Protein AF-A0A934RVT9-F1 (afdb_monomer_lite)

Sequence (256 aa):
MKLKSKLTIFLVAAAGIAPLADAAMLPSSGNVKFYDTPNNNQSNGGGEFRADILEFGTSADQYTFCLEVSESIKLDRKYRYTIDTAATSGGKNLDTGTPGRDTISKGTAFLFELFAKGALLGDWSGFSGFGINYTANRVGNSALMQKAIWALEDEKSFISNPTSTSHYSANGNIFLDLAIAQNGSSFTNARMDFDPNTTGVRVMNIEKWSRRKQKWVEGQSQLVWDPSPVSDSGTTATLMLAGLIGLAAIRRKTRQ

Organism: NCBI:txid415221

pLDDT: mean 78.04, std 17.36, range [35.94, 96.38]

Radius of gyration: 24.26 Å; chains: 1; bounding box: 88×36×70 Å

Secondary structure (DSSP, 8-state):
-PPPP-------------------PPPSEEEEEEE--TTEEGGGTEE-EEEEETTS-GGG-EEE-BS-SS----TT-EEEEEEESEEES-S--SS---TTEEEPBHHHHHHHHHHHTTTTSS--GGGTTT---TGGGHHHHHHHHHHHHHHHTTSS-----TT---TTSGGG-HHHHHHHHHTTS-HHHHTSBP-TTSSSEEEEEEEEEETTTTEEEEEEEEEEE----S---SHHHHHHHHHHHHHHHHHHHTT-

Structure (mmCIF, N/CA/C/O backbone):
data_AF-A0A934RVT9-F1
#
_entry.id   AF-A0A934RVT9-F1
#
loop_
_atom_site.group_PDB
_atom_site.id
_atom_site.type_symbol
_atom_site.label_atom_id
_atom_site.label_alt_id
_atom_site.label_comp_id
_atom_site.label_asym_id
_atom_site.label_entity_id
_atom_site.label_seq_id
_atom_site.pdbx_PDB_ins_code
_atom_site.Cartn_x
_atom_site.Cartn_y
_atom_site.Cartn_z
_atom_site.occupancy
_atom_site.B_iso_or_equiv
_atom_site.auth_seq_id
_atom_site.auth_comp_id
_atom_site.auth_asym_id
_atom_site.auth_atom_id
_atom_site.pdbx_PDB_model_num
ATOM 1 N N . MET A 1 1 ? -68.741 -15.219 -42.062 1.00 42.72 1 MET A N 1
ATOM 2 C CA . MET A 1 1 ? -67.298 -15.371 -42.356 1.00 42.72 1 MET A CA 1
ATOM 3 C C . MET A 1 1 ? -66.524 -14.947 -41.107 1.00 42.72 1 MET A C 1
ATOM 5 O O . MET A 1 1 ? -66.622 -13.794 -40.720 1.00 42.72 1 MET A O 1
ATOM 9 N N . LYS A 1 2 ? -65.912 -15.894 -40.379 1.00 38.12 2 LYS A N 1
ATOM 10 C CA . LYS A 1 2 ? -65.286 -15.673 -39.057 1.00 38.12 2 LYS A CA 1
ATOM 11 C C . LYS A 1 2 ? -63.840 -15.176 -39.230 1.00 38.12 2 LYS A C 1
ATOM 13 O O . LYS A 1 2 ? -63.027 -15.928 -39.761 1.00 38.12 2 LYS A O 1
ATOM 18 N N . LEU A 1 3 ? -63.506 -13.965 -38.769 1.00 39.56 3 LEU A N 1
ATOM 19 C CA . LEU A 1 3 ? -62.108 -13.527 -38.637 1.00 39.56 3 LEU A CA 1
ATOM 20 C C . LEU A 1 3 ? -61.534 -14.040 -37.309 1.00 39.56 3 LEU A C 1
ATOM 22 O O . LEU A 1 3 ? -62.067 -13.767 -36.236 1.00 39.56 3 LEU A O 1
ATOM 26 N N . LYS A 1 4 ? -60.460 -14.826 -37.404 1.00 43.19 4 LYS A N 1
ATOM 27 C CA . LYS A 1 4 ? -59.738 -15.420 -36.277 1.00 43.19 4 LYS A CA 1
ATOM 28 C C . LYS A 1 4 ? -58.920 -14.348 -35.544 1.00 43.19 4 LYS A C 1
ATOM 30 O O . LYS A 1 4 ? -58.083 -13.686 -36.152 1.00 43.19 4 LYS A O 1
ATOM 35 N N . SER A 1 5 ? -59.155 -14.235 -34.238 1.00 45.50 5 SER A N 1
ATOM 36 C CA . SER A 1 5 ? -58.320 -13.520 -33.267 1.00 45.50 5 SER A CA 1
ATOM 37 C C . SER A 1 5 ? -56.895 -14.096 -33.272 1.00 45.50 5 SER A C 1
ATOM 39 O O . SER A 1 5 ? -56.716 -15.304 -33.110 1.00 45.50 5 SER A O 1
ATOM 41 N N . LYS A 1 6 ? -55.886 -13.245 -33.497 1.00 46.09 6 LYS A N 1
ATOM 42 C CA . LYS A 1 6 ? -54.472 -13.585 -33.298 1.00 46.09 6 LYS A CA 1
ATOM 43 C C . LYS A 1 6 ? -54.080 -13.173 -31.881 1.00 46.09 6 LYS A C 1
ATOM 45 O O . LYS A 1 6 ? -53.980 -11.989 -31.578 1.00 46.09 6 LYS A O 1
ATOM 50 N N . LEU A 1 7 ? -53.883 -14.173 -31.029 1.00 41.22 7 LEU A N 1
ATOM 51 C CA . LEU A 1 7 ? -53.339 -14.044 -29.685 1.00 41.22 7 LEU A CA 1
ATOM 52 C C . LEU A 1 7 ? -51.818 -13.843 -29.795 1.00 41.22 7 LEU A C 1
ATOM 54 O O . LEU A 1 7 ? -51.088 -14.780 -30.110 1.00 41.22 7 LEU A O 1
ATOM 58 N N . THR A 1 8 ? -51.343 -12.617 -29.585 1.00 47.78 8 THR A N 1
ATOM 59 C CA . THR A 1 8 ? -49.909 -12.306 -29.513 1.00 47.78 8 THR A CA 1
ATOM 60 C C . THR A 1 8 ? -49.400 -12.656 -28.116 1.00 47.78 8 THR A C 1
ATOM 62 O O . THR A 1 8 ? -49.745 -11.993 -27.139 1.00 47.78 8 THR A O 1
ATOM 65 N N . ILE A 1 9 ? -48.601 -13.718 -28.016 1.00 45.16 9 ILE A N 1
ATOM 66 C CA . ILE A 1 9 ? -47.886 -14.107 -26.796 1.00 45.16 9 ILE A CA 1
ATOM 67 C C . ILE A 1 9 ? -46.738 -13.108 -26.585 1.00 45.16 9 ILE A C 1
ATOM 69 O O . ILE A 1 9 ? -45.832 -13.022 -27.411 1.00 45.16 9 ILE A O 1
ATOM 73 N N . PHE A 1 10 ? -46.784 -12.340 -25.494 1.00 43.09 10 PHE A N 1
ATOM 74 C CA . PHE A 1 10 ? -45.651 -11.527 -25.049 1.00 43.09 10 PHE A CA 1
ATOM 75 C C . PHE A 1 10 ? -44.593 -12.440 -24.418 1.00 43.09 10 PHE A C 1
ATOM 77 O O . PHE A 1 10 ? -44.873 -13.143 -23.447 1.00 43.09 10 PHE A O 1
ATOM 84 N N . LEU A 1 11 ? -43.379 -12.413 -24.974 1.00 36.72 11 LEU A N 1
ATOM 85 C CA . LEU A 1 11 ? -42.180 -12.984 -24.366 1.00 36.72 11 LEU A CA 1
ATOM 86 C C . LEU A 1 11 ? -41.953 -12.318 -22.999 1.00 36.72 11 LEU A C 1
ATOM 88 O O . LEU A 1 11 ? -41.728 -11.110 -22.924 1.00 36.72 11 LEU A O 1
ATOM 92 N N . VAL A 1 12 ? -41.990 -13.099 -21.921 1.00 41.31 12 VAL A N 1
ATOM 93 C CA . VAL A 1 12 ? -41.463 -12.673 -20.622 1.00 41.31 12 VAL A CA 1
ATOM 94 C C . VAL A 1 12 ? -39.949 -12.838 -20.695 1.00 41.31 12 VAL A C 1
ATOM 96 O O . VAL A 1 12 ? -39.444 -13.958 -20.706 1.00 41.31 12 VAL A O 1
ATOM 99 N N . ALA A 1 13 ? -39.224 -11.725 -20.796 1.00 45.81 13 ALA A N 1
ATOM 100 C CA . ALA A 1 13 ? -37.782 -11.718 -20.613 1.00 45.81 13 ALA A CA 1
ATOM 101 C C . ALA A 1 13 ? -37.488 -12.123 -19.162 1.00 45.81 13 ALA A C 1
ATOM 103 O O . ALA A 1 13 ? -37.756 -11.365 -18.229 1.00 45.81 13 ALA A O 1
ATOM 104 N N . ALA A 1 14 ? -36.981 -13.340 -18.968 1.00 40.72 14 ALA A N 1
ATOM 105 C CA . ALA A 1 14 ? -36.410 -13.759 -17.701 1.00 40.72 14 ALA A CA 1
ATOM 106 C C . ALA A 1 14 ? -35.130 -12.942 -17.477 1.00 40.72 14 ALA A C 1
ATOM 108 O O . ALA A 1 14 ? -34.067 -13.274 -17.998 1.00 40.72 14 ALA A O 1
ATOM 109 N N . ALA A 1 15 ? -35.248 -11.833 -16.747 1.00 44.78 15 ALA A N 1
ATOM 110 C CA . ALA A 1 15 ? -34.098 -11.150 -16.182 1.00 44.78 15 ALA A CA 1
ATOM 111 C C . ALA A 1 15 ? -33.457 -12.117 -15.181 1.00 44.78 15 ALA A C 1
ATOM 113 O O . ALA A 1 15 ? -33.992 -12.348 -14.097 1.00 44.78 15 ALA A O 1
ATOM 114 N N . GLY A 1 16 ? -32.355 -12.747 -15.589 1.00 35.94 16 GLY A N 1
ATOM 115 C CA . GLY A 1 16 ? -31.521 -13.531 -14.693 1.00 35.94 16 GLY A CA 1
ATOM 116 C C . GLY A 1 16 ? -31.052 -12.625 -13.563 1.00 35.94 16 GLY A C 1
ATOM 117 O O . GLY A 1 16 ? -30.271 -11.704 -13.788 1.00 35.94 16 GLY A O 1
ATOM 118 N N . ILE A 1 17 ? -31.563 -12.864 -12.359 1.00 42.44 17 ILE A N 1
ATOM 119 C CA . ILE A 1 17 ? -31.057 -12.240 -11.143 1.00 42.44 17 ILE A CA 1
ATOM 120 C C . ILE A 1 17 ? -29.726 -12.939 -10.870 1.00 42.44 17 ILE A C 1
ATOM 122 O O . ILE A 1 17 ? -29.684 -13.979 -10.216 1.00 42.44 17 ILE A O 1
ATOM 126 N N . ALA A 1 18 ? -28.641 -12.430 -11.452 1.00 40.38 18 ALA A N 1
ATOM 127 C CA . ALA A 1 18 ? -27.323 -12.780 -10.956 1.00 40.38 18 ALA A CA 1
ATOM 128 C C . ALA A 1 18 ? -27.269 -12.318 -9.489 1.00 40.38 18 ALA A C 1
ATOM 130 O O . ALA A 1 18 ? -27.671 -11.183 -9.212 1.00 40.38 18 ALA A O 1
ATOM 131 N N . PRO A 1 19 ? -26.836 -13.163 -8.539 1.00 39.91 19 PRO A N 1
ATOM 132 C CA . PRO A 1 19 ? -26.570 -12.689 -7.195 1.00 39.91 19 PRO A CA 1
ATOM 133 C C . PRO A 1 19 ? -25.474 -11.629 -7.308 1.00 39.91 19 PRO A C 1
ATOM 135 O O . PRO A 1 19 ? -24.347 -11.932 -7.701 1.00 39.91 19 PRO A O 1
ATOM 138 N N . LEU A 1 20 ? -25.821 -10.377 -7.013 1.00 44.00 20 LEU A N 1
ATOM 139 C CA . LEU A 1 20 ? -24.830 -9.363 -6.693 1.00 44.00 20 LEU A CA 1
ATOM 140 C C . LEU A 1 20 ? -24.137 -9.887 -5.437 1.00 44.00 20 LEU A C 1
ATOM 142 O O . LEU A 1 20 ? -24.734 -9.907 -4.362 1.00 44.00 20 LEU A O 1
ATOM 146 N N . ALA A 1 21 ? -22.934 -10.435 -5.600 1.00 44.06 21 ALA A N 1
ATOM 147 C CA . ALA A 1 21 ? -22.064 -10.698 -4.473 1.00 44.06 21 ALA A CA 1
ATOM 148 C C . ALA A 1 21 ? -21.819 -9.338 -3.821 1.00 44.06 21 ALA A C 1
ATOM 150 O O . ALA A 1 21 ? -21.139 -8.490 -4.396 1.00 44.06 21 ALA A O 1
ATOM 151 N N . ASP A 1 22 ? -22.473 -9.113 -2.686 1.00 49.28 22 ASP A N 1
ATOM 152 C CA . ASP A 1 22 ? -22.306 -7.905 -1.900 1.00 49.28 22 ASP A CA 1
ATOM 153 C C . ASP A 1 22 ? -20.858 -7.918 -1.412 1.00 49.28 22 ASP A C 1
ATOM 155 O O . ASP A 1 22 ? -20.463 -8.763 -0.602 1.00 49.28 22 ASP A O 1
ATOM 159 N N . ALA A 1 23 ? -20.017 -7.090 -2.028 1.00 56.44 23 ALA A N 1
ATOM 160 C CA . ALA A 1 23 ? -18.633 -6.969 -1.620 1.00 56.44 23 ALA A CA 1
ATOM 161 C C . ALA A 1 23 ? -18.658 -6.351 -0.222 1.00 56.44 23 ALA A C 1
ATOM 163 O O . ALA A 1 23 ? -18.986 -5.177 -0.074 1.00 56.44 23 ALA A O 1
ATOM 164 N N . ALA A 1 24 ? -18.397 -7.167 0.802 1.00 59.97 24 ALA A N 1
ATOM 165 C CA . ALA A 1 24 ? -18.473 -6.726 2.185 1.00 59.97 24 ALA A CA 1
ATOM 166 C C . ALA A 1 24 ? -17.577 -5.491 2.374 1.00 59.97 24 ALA A C 1
ATOM 168 O O . ALA A 1 24 ? -16.361 -5.572 2.196 1.00 59.97 24 ALA A O 1
ATOM 169 N N . MET A 1 25 ? -18.200 -4.352 2.688 1.00 71.88 25 MET A N 1
ATOM 170 C CA . MET A 1 25 ? -17.500 -3.090 2.924 1.00 71.88 25 MET A CA 1
ATOM 171 C C . MET A 1 25 ? -16.522 -3.259 4.082 1.00 71.88 25 MET A C 1
ATOM 173 O O . MET A 1 25 ? -16.881 -3.851 5.103 1.00 71.88 25 MET A O 1
ATOM 177 N N . LEU A 1 26 ? -15.314 -2.713 3.966 1.00 80.75 26 LEU A N 1
ATOM 178 C CA . LEU A 1 26 ? -14.410 -2.695 5.110 1.00 80.75 26 LEU A CA 1
ATOM 179 C C . LEU A 1 26 ? -14.949 -1.741 6.188 1.00 80.75 26 LEU A C 1
ATOM 181 O O . LEU A 1 26 ? -15.384 -0.632 5.870 1.00 80.75 26 LEU A O 1
ATOM 185 N N . PRO A 1 27 ? -14.914 -2.114 7.480 1.00 85.69 27 PRO A N 1
ATOM 186 C CA . PRO A 1 27 ? -15.221 -1.172 8.546 1.00 85.69 27 PRO A CA 1
ATOM 187 C C . PRO A 1 27 ? -14.282 0.034 8.480 1.00 85.69 27 PRO A C 1
ATOM 189 O O . PRO A 1 27 ? -13.073 -0.118 8.332 1.00 85.69 27 PRO A O 1
ATOM 192 N N . SER A 1 28 ? -14.810 1.243 8.674 1.00 87.94 28 SER A N 1
ATOM 193 C CA . SER A 1 28 ? -13.994 2.468 8.662 1.00 87.94 28 SER A CA 1
ATOM 194 C C . SER A 1 28 ? -12.989 2.543 9.819 1.00 87.94 28 SER A C 1
ATOM 196 O O . SER A 1 28 ? -12.107 3.398 9.821 1.00 87.94 28 SER A O 1
ATOM 198 N N . SER A 1 29 ? -13.128 1.683 10.830 1.00 91.75 29 SER A N 1
ATOM 199 C CA . SER A 1 29 ? -12.182 1.534 11.932 1.00 91.75 29 SER A CA 1
ATOM 200 C C . SER A 1 29 ? -12.328 0.172 12.596 1.00 91.75 29 SER A C 1
ATOM 202 O O . SER A 1 29 ? -13.418 -0.401 12.598 1.00 91.75 29 SER A O 1
ATOM 204 N N . GLY A 1 30 ? -11.269 -0.306 13.240 1.00 92.56 30 GLY A N 1
ATOM 205 C CA . GLY A 1 30 ? -11.319 -1.566 13.969 1.00 92.56 30 GLY A CA 1
ATOM 206 C C . GLY A 1 30 ? -9.964 -1.991 14.504 1.00 92.56 30 GLY A C 1
ATOM 207 O O . GLY A 1 30 ? -9.119 -1.163 14.854 1.00 92.56 30 GLY A O 1
ATOM 208 N N . ASN A 1 31 ? -9.764 -3.304 14.584 1.00 93.88 31 ASN A N 1
ATOM 209 C CA . ASN A 1 31 ? -8.491 -3.895 14.963 1.00 93.88 31 ASN A CA 1
ATOM 210 C C . ASN A 1 31 ? -7.938 -4.754 13.825 1.00 93.88 31 ASN A C 1
ATOM 212 O O . ASN A 1 31 ? -8.689 -5.466 13.169 1.00 93.88 31 ASN A O 1
ATOM 216 N N . VAL A 1 32 ? -6.623 -4.726 13.628 1.00 94.12 32 VAL A N 1
ATOM 217 C CA . VAL A 1 32 ? -5.944 -5.498 12.578 1.00 94.12 32 VAL A CA 1
ATOM 218 C C . VAL A 1 32 ? -4.719 -6.208 13.142 1.00 94.12 32 VAL A C 1
ATOM 220 O O . VAL A 1 32 ? -4.059 -5.706 14.062 1.00 94.12 32 VAL A O 1
ATOM 223 N N . LYS A 1 33 ? -4.418 -7.385 12.599 1.00 94.50 33 LYS A N 1
ATOM 224 C CA . LYS A 1 33 ? -3.128 -8.061 12.754 1.00 94.50 33 LYS A CA 1
ATOM 225 C C . LYS A 1 33 ? -2.460 -8.221 11.401 1.00 94.50 33 LYS A C 1
ATOM 227 O O . LYS A 1 33 ? -3.122 -8.467 10.403 1.00 94.50 33 LYS A O 1
ATOM 232 N N . PHE A 1 34 ? -1.135 -8.145 11.393 1.00 92.50 34 PHE A N 1
ATOM 233 C CA . PHE A 1 34 ? -0.350 -8.406 10.194 1.00 92.50 34 PHE A CA 1
ATOM 234 C C . PHE A 1 34 ? 0.398 -9.720 10.321 1.00 92.50 34 PHE A C 1
ATOM 236 O O . PHE A 1 34 ? 0.993 -10.016 11.362 1.00 92.50 34 PHE A O 1
ATOM 243 N N . TYR A 1 35 ? 0.388 -10.483 9.242 1.00 90.25 35 TYR A N 1
ATOM 244 C CA . TYR A 1 35 ? 1.091 -11.741 9.115 1.00 90.25 35 TYR A CA 1
ATOM 245 C C . TYR A 1 35 ? 2.102 -11.658 7.991 1.00 90.25 35 TYR A C 1
ATOM 247 O O . TYR A 1 35 ? 1.912 -10.963 6.988 1.00 90.25 35 TYR A O 1
ATOM 255 N N . ASP A 1 36 ? 3.179 -12.404 8.196 1.00 85.75 36 ASP A N 1
ATOM 256 C CA . ASP A 1 36 ? 4.139 -12.637 7.145 1.00 85.75 36 ASP A CA 1
ATOM 257 C C . ASP A 1 36 ? 3.465 -13.327 5.948 1.00 85.75 36 ASP A C 1
ATOM 259 O O . ASP A 1 36 ? 2.541 -14.130 6.114 1.00 85.75 36 ASP A O 1
ATOM 263 N N . THR A 1 37 ? 3.959 -13.046 4.751 1.00 81.62 37 THR A N 1
ATOM 264 C CA . THR A 1 37 ? 3.719 -13.877 3.580 1.00 81.62 37 THR A CA 1
ATOM 265 C C . THR A 1 37 ? 5.058 -14.460 3.139 1.00 81.62 37 THR A C 1
ATOM 267 O O . THR A 1 37 ? 6.085 -13.800 3.260 1.00 81.62 37 THR A O 1
ATOM 270 N N . PRO A 1 38 ? 5.093 -15.645 2.509 1.00 74.81 38 PRO A N 1
ATOM 271 C CA . PRO A 1 38 ? 6.316 -16.132 1.863 1.00 74.81 38 PRO A CA 1
ATOM 272 C C . PRO A 1 38 ? 6.917 -15.148 0.837 1.00 74.81 38 PRO A C 1
ATOM 274 O O . PRO A 1 38 ? 8.032 -15.354 0.367 1.00 74.81 38 PRO A O 1
ATOM 277 N N . ASN A 1 39 ? 6.166 -14.099 0.478 1.00 72.38 39 ASN A N 1
ATOM 278 C CA . ASN A 1 39 ? 6.521 -13.057 -0.468 1.00 72.38 39 ASN A CA 1
ATOM 279 C C . ASN A 1 39 ? 6.916 -11.742 0.207 1.00 72.38 39 ASN A C 1
ATOM 281 O O . ASN A 1 39 ? 7.135 -10.761 -0.504 1.00 72.38 39 ASN A O 1
ATOM 285 N N . ASN A 1 40 ? 7.021 -11.666 1.534 1.00 67.94 40 ASN A N 1
ATOM 286 C CA . ASN A 1 40 ? 7.693 -10.530 2.137 1.00 67.94 40 ASN A CA 1
ATOM 287 C C . ASN A 1 40 ? 9.196 -10.696 1.879 1.00 67.94 40 ASN A C 1
ATOM 289 O O . ASN A 1 40 ? 9.776 -11.768 2.033 1.00 67.94 40 ASN A O 1
ATOM 293 N N . ASN A 1 41 ? 9.849 -9.658 1.374 1.00 67.06 41 ASN A N 1
ATOM 294 C CA . ASN A 1 41 ? 11.280 -9.716 1.131 1.00 67.06 41 ASN A CA 1
ATOM 295 C C . ASN A 1 41 ? 11.956 -8.811 2.150 1.00 67.06 41 ASN A C 1
ATOM 297 O O . ASN A 1 41 ? 12.422 -7.719 1.823 1.00 67.06 41 ASN A O 1
ATOM 301 N N . GLN A 1 42 ? 11.979 -9.259 3.410 1.00 60.81 42 GLN A N 1
ATOM 302 C CA . GLN A 1 42 ? 12.525 -8.469 4.522 1.00 60.81 42 GLN A CA 1
ATOM 303 C C . GLN A 1 42 ? 13.966 -8.013 4.255 1.00 60.81 42 GLN A C 1
ATOM 305 O O . GLN A 1 42 ? 14.338 -6.903 4.625 1.00 60.81 42 GLN A O 1
ATOM 310 N N . SER A 1 43 ? 14.758 -8.816 3.534 1.00 59.16 43 SER A N 1
ATOM 311 C CA . SER A 1 43 ? 16.124 -8.468 3.119 1.00 59.16 43 SER A CA 1
ATOM 312 C C . SER A 1 43 ? 16.196 -7.255 2.182 1.00 59.16 43 SER A C 1
ATOM 314 O O . SER A 1 43 ? 17.219 -6.580 2.133 1.00 59.16 43 SER A O 1
ATOM 316 N N . ASN A 1 44 ? 15.117 -6.952 1.459 1.00 60.38 44 ASN A N 1
ATOM 317 C CA . ASN A 1 44 ? 14.983 -5.800 0.566 1.00 60.38 44 ASN A CA 1
ATOM 318 C C . ASN A 1 44 ? 14.258 -4.603 1.207 1.00 60.38 44 ASN A C 1
ATOM 320 O O . ASN A 1 44 ? 14.028 -3.603 0.524 1.00 60.38 44 ASN A O 1
ATOM 324 N N . GLY A 1 45 ? 13.919 -4.700 2.498 1.00 68.12 45 GLY A N 1
ATOM 325 C CA . GLY A 1 45 ? 13.301 -3.638 3.289 1.00 68.12 45 GLY A CA 1
ATOM 326 C C . GLY A 1 45 ? 11.776 -3.696 3.384 1.00 68.12 45 GLY A C 1
ATOM 327 O O . GLY A 1 45 ? 11.224 -2.942 4.173 1.00 68.12 45 GLY A O 1
ATOM 328 N N . GLY A 1 46 ? 11.080 -4.563 2.638 1.00 77.00 46 GLY A N 1
ATOM 329 C CA . GLY A 1 46 ? 9.611 -4.627 2.654 1.00 77.00 46 GLY A CA 1
ATOM 330 C C . GLY A 1 46 ? 9.026 -5.640 1.662 1.00 77.00 46 GLY A C 1
ATOM 331 O O . GLY A 1 46 ? 9.745 -6.491 1.135 1.00 77.00 46 GLY A O 1
ATOM 332 N N . GLY A 1 47 ? 7.715 -5.586 1.420 1.00 86.62 47 GLY A N 1
ATOM 333 C CA . GLY A 1 47 ? 7.018 -6.513 0.527 1.00 86.62 47 GLY A CA 1
ATOM 334 C C . GLY A 1 47 ? 5.538 -6.652 0.869 1.00 86.62 47 GLY A C 1
ATOM 335 O O . GLY A 1 47 ? 4.958 -5.793 1.522 1.00 86.62 47 GLY A O 1
ATOM 336 N N . GLU A 1 48 ? 4.946 -7.751 0.417 1.00 89.81 48 GLU A N 1
ATOM 337 C CA . GLU A 1 48 ? 3.532 -8.059 0.628 1.00 89.81 48 GLU A CA 1
ATOM 338 C C . GLU A 1 48 ? 3.296 -8.625 2.037 1.00 89.81 48 GLU A C 1
ATOM 340 O O . GLU A 1 48 ? 3.945 -9.594 2.446 1.00 89.81 48 GLU A O 1
ATOM 345 N N . PHE A 1 49 ? 2.321 -8.072 2.757 1.00 90.62 49 PHE A N 1
ATOM 346 C CA . PHE A 1 49 ? 1.850 -8.588 4.045 1.00 90.62 49 PHE A CA 1
ATOM 347 C C . PHE A 1 49 ? 0.400 -9.041 3.941 1.00 90.62 49 PHE A C 1
ATOM 349 O O . PHE A 1 49 ? -0.357 -8.507 3.134 1.00 90.62 49 PHE A O 1
ATOM 356 N N . ARG A 1 50 ? -0.015 -9.983 4.793 1.00 90.94 50 ARG A N 1
ATOM 357 C CA . ARG A 1 50 ? -1.439 -10.288 4.984 1.00 90.94 50 ARG A CA 1
ATOM 358 C C . ARG A 1 50 ? -1.967 -9.501 6.180 1.00 90.94 50 ARG A C 1
ATOM 360 O O . ARG A 1 50 ? -1.441 -9.651 7.281 1.00 90.94 50 ARG A O 1
ATOM 367 N N . ALA A 1 51 ? -3.002 -8.703 5.973 1.00 91.44 51 ALA A N 1
ATOM 368 C CA . ALA A 1 51 ? -3.764 -8.019 7.006 1.00 91.44 51 ALA A CA 1
ATOM 369 C C . ALA A 1 51 ? -5.010 -8.843 7.353 1.00 91.44 51 ALA A C 1
ATOM 371 O O . ALA A 1 51 ? -5.830 -9.099 6.480 1.00 91.44 51 ALA A O 1
ATOM 372 N N . ASP A 1 52 ? -5.134 -9.244 8.613 1.00 91.25 52 ASP A N 1
ATOM 373 C CA . ASP A 1 52 ? -6.311 -9.897 9.195 1.00 91.25 52 ASP A CA 1
ATOM 374 C C . ASP A 1 52 ? -7.126 -8.841 9.942 1.00 91.25 52 ASP A C 1
ATOM 376 O O . ASP A 1 52 ? -6.698 -8.323 10.988 1.00 91.25 52 ASP A O 1
ATOM 380 N N . ILE A 1 53 ? -8.266 -8.474 9.357 1.00 89.44 53 ILE A N 1
ATOM 381 C CA . ILE A 1 53 ? -9.210 -7.527 9.943 1.00 89.44 53 ILE A CA 1
ATOM 382 C C . ILE A 1 53 ? -10.035 -8.270 10.984 1.00 89.44 53 ILE A C 1
ATOM 384 O O . ILE A 1 53 ? -11.008 -8.968 10.685 1.00 89.44 53 ILE A O 1
ATOM 388 N N . LEU A 1 54 ? -9.641 -8.087 12.240 1.00 87.25 54 LEU A N 1
ATOM 389 C CA . LEU A 1 54 ? -10.272 -8.766 13.355 1.00 87.25 54 LEU A CA 1
ATOM 390 C C . LEU A 1 54 ? -11.750 -8.381 13.433 1.00 87.25 54 LEU A C 1
ATOM 392 O O . LEU A 1 54 ? -12.125 -7.244 13.158 1.00 87.25 54 LEU A O 1
ATOM 396 N N . GLU A 1 55 ? -12.566 -9.333 13.886 1.00 77.75 55 GLU A N 1
ATOM 397 C CA . GLU A 1 55 ? -14.002 -9.146 14.145 1.00 77.75 55 GLU A CA 1
ATOM 398 C C . GLU A 1 55 ? -14.870 -9.020 12.870 1.00 77.75 55 GLU A C 1
ATOM 400 O O . GLU A 1 55 ? -16.086 -8.900 12.990 1.00 77.75 55 GLU A O 1
ATOM 405 N N . PHE A 1 56 ? -14.287 -9.148 11.664 1.00 70.94 56 PHE A N 1
ATOM 406 C CA . PHE A 1 56 ? -15.011 -9.084 10.379 1.00 70.94 56 PHE A CA 1
ATOM 407 C C . PHE A 1 56 ? -15.072 -10.420 9.600 1.00 70.94 56 PHE A C 1
ATOM 409 O O . PHE A 1 56 ? -15.633 -10.489 8.509 1.00 70.94 56 PHE A O 1
ATOM 416 N N . GLY A 1 57 ? -14.555 -11.509 10.187 1.00 59.69 57 GLY A N 1
ATOM 417 C CA . GLY A 1 57 ? -14.527 -12.850 9.583 1.00 59.69 57 GLY A CA 1
ATOM 418 C C . GLY A 1 57 ? -13.386 -13.051 8.574 1.00 59.69 57 GLY A C 1
ATOM 419 O O . GLY A 1 57 ? -12.746 -12.103 8.138 1.00 59.69 57 GLY A O 1
ATOM 420 N N . THR A 1 58 ? -13.121 -14.303 8.179 1.00 56.06 58 THR A N 1
ATOM 421 C CA . THR A 1 58 ? -11.968 -14.675 7.324 1.00 56.06 58 THR A CA 1
ATOM 422 C C . THR A 1 58 ? -12.037 -14.138 5.889 1.00 56.06 58 THR A C 1
ATOM 424 O O . THR A 1 58 ? -11.070 -14.250 5.144 1.00 56.06 58 THR A O 1
ATOM 427 N N . SER A 1 59 ? -13.175 -13.580 5.468 1.00 55.06 59 SER A N 1
ATOM 428 C CA . SER A 1 59 ? -13.359 -12.955 4.151 1.00 55.06 59 SER A CA 1
ATOM 429 C C . SER A 1 59 ? -12.743 -11.557 4.041 1.00 55.06 59 SER A C 1
ATOM 431 O O . SER A 1 59 ? -12.714 -11.002 2.947 1.00 55.06 59 SER A O 1
ATOM 433 N N . ALA A 1 60 ? -12.282 -10.985 5.156 1.00 57.97 60 ALA A N 1
ATOM 434 C CA . ALA A 1 60 ? -11.705 -9.646 5.228 1.00 57.97 60 ALA A CA 1
ATOM 435 C C . ALA A 1 60 ? -10.173 -9.631 5.134 1.00 57.97 60 ALA A C 1
ATOM 437 O O . ALA A 1 60 ? -9.578 -8.555 5.159 1.00 57.97 60 ALA A O 1
ATOM 438 N N . ASP A 1 61 ? -9.536 -10.804 5.060 1.00 74.75 61 ASP A N 1
ATOM 439 C CA . ASP A 1 61 ? -8.087 -10.906 4.930 1.00 74.75 61 ASP A CA 1
ATOM 440 C C . ASP A 1 61 ? -7.644 -10.279 3.603 1.00 74.75 61 ASP A C 1
ATOM 442 O O . ASP A 1 61 ? -8.057 -10.713 2.525 1.00 74.75 61 ASP A O 1
ATOM 446 N N . GLN A 1 62 ? -6.779 -9.269 3.673 1.00 85.88 62 GLN A N 1
ATOM 447 C CA . GLN A 1 62 ? -6.265 -8.572 2.494 1.00 85.88 62 GLN A CA 1
ATOM 448 C C . GLN A 1 62 ? -4.749 -8.649 2.411 1.00 85.88 62 GLN A C 1
ATOM 450 O O . GLN A 1 62 ? -4.053 -8.766 3.418 1.00 85.88 62 GLN A O 1
ATOM 455 N N . TYR A 1 63 ? -4.226 -8.549 1.193 1.00 90.69 63 TYR A N 1
ATOM 456 C CA . TYR A 1 63 ? -2.808 -8.303 0.985 1.00 90.69 63 TYR A CA 1
ATOM 457 C C . TYR A 1 63 ? -2.549 -6.797 0.935 1.00 90.69 63 TYR A C 1
ATOM 459 O O . TYR A 1 63 ? -3.273 -6.065 0.265 1.00 90.69 63 TYR A O 1
ATOM 467 N N . THR A 1 64 ? -1.517 -6.346 1.640 1.00 93.31 64 THR A N 1
ATOM 468 C CA . THR A 1 64 ? -1.176 -4.928 1.813 1.00 93.31 64 THR A CA 1
ATOM 469 C C . THR A 1 64 ? 0.320 -4.684 1.627 1.00 93.31 64 THR A C 1
ATOM 471 O O . THR A 1 64 ? 1.131 -5.612 1.701 1.00 93.31 64 THR A O 1
ATOM 474 N N . PHE A 1 65 ? 0.672 -3.415 1.426 1.00 94.56 65 PHE A N 1
ATOM 475 C CA . PHE A 1 65 ? 2.033 -2.895 1.373 1.00 94.56 65 PHE A CA 1
ATOM 476 C C . PHE A 1 65 ? 2.177 -1.693 2.305 1.00 94.56 65 PHE A C 1
ATOM 478 O O . PHE A 1 65 ? 1.227 -0.934 2.518 1.00 94.56 65 PHE A O 1
ATOM 485 N N . CYS A 1 66 ? 3.389 -1.502 2.820 1.00 93.44 66 CYS A N 1
ATOM 486 C CA . CYS A 1 66 ? 3.744 -0.334 3.617 1.00 93.44 66 CYS A CA 1
ATOM 487 C C . CYS A 1 66 ? 3.777 0.919 2.734 1.00 93.44 66 CYS A C 1
ATOM 489 O O . CYS A 1 66 ? 4.400 0.891 1.675 1.00 93.44 66 CYS A O 1
ATOM 491 N N . LEU A 1 67 ? 3.177 2.023 3.175 1.00 92.62 67 LEU A N 1
ATOM 492 C CA . LEU A 1 67 ? 3.323 3.309 2.482 1.00 92.62 67 LEU A CA 1
ATOM 493 C C . LEU A 1 67 ? 4.674 3.967 2.752 1.00 92.62 67 LEU A C 1
ATOM 495 O O . LEU A 1 67 ? 5.290 4.473 1.834 1.00 92.62 67 LEU A O 1
ATOM 499 N N . GLU A 1 68 ? 5.161 3.869 3.983 1.00 88.62 68 GLU A N 1
ATOM 500 C CA . GLU A 1 68 ? 6.353 4.569 4.477 1.00 88.62 68 GLU A CA 1
ATOM 501 C C . GLU A 1 68 ? 7.560 3.632 4.634 1.00 88.62 68 GLU A C 1
ATOM 503 O O . GLU A 1 68 ? 7.390 2.444 4.919 1.00 88.62 68 GLU A O 1
ATOM 508 N N . VAL A 1 69 ? 8.785 4.146 4.482 1.00 86.75 69 VAL A N 1
ATOM 509 C CA . VAL A 1 69 ? 10.025 3.350 4.661 1.00 86.75 69 VAL A CA 1
ATOM 510 C C . VAL A 1 69 ? 10.539 3.390 6.093 1.00 86.75 69 VAL A C 1
ATOM 512 O O . VAL A 1 69 ? 11.162 2.443 6.574 1.00 86.75 69 VAL A O 1
ATOM 515 N N . SER A 1 70 ? 10.380 4.535 6.754 1.00 83.75 70 SER A N 1
ATOM 516 C CA . SER A 1 70 ? 10.970 4.776 8.078 1.00 83.75 70 SER A CA 1
ATOM 517 C C . SER A 1 70 ? 10.156 4.173 9.224 1.00 83.75 70 SER A C 1
ATOM 519 O O . SER A 1 70 ? 10.587 4.189 10.382 1.00 83.75 70 SER A O 1
ATOM 521 N N . GLU A 1 71 ? 9.005 3.596 8.897 1.00 86.38 71 GLU A N 1
ATOM 522 C CA . GLU A 1 71 ? 8.105 2.959 9.831 1.00 86.38 71 GLU A CA 1
ATOM 523 C C . GLU A 1 71 ? 8.139 1.430 9.695 1.00 86.38 71 GLU A C 1
ATOM 525 O O . GLU A 1 71 ? 8.689 0.853 8.760 1.00 86.38 71 GLU A O 1
ATOM 530 N N . SER A 1 72 ? 7.654 0.733 10.721 1.00 86.88 72 SER A N 1
ATOM 531 C CA . SER A 1 72 ? 7.614 -0.729 10.702 1.00 86.88 72 SER A CA 1
ATOM 532 C C . SER A 1 72 ? 6.432 -1.270 11.484 1.00 86.88 72 SER A C 1
ATOM 534 O O . SER A 1 72 ? 6.035 -0.751 12.537 1.00 86.88 72 SER A O 1
ATOM 536 N N . ILE A 1 73 ? 5.907 -2.379 10.977 1.00 89.25 73 ILE A N 1
ATOM 537 C CA . ILE A 1 73 ? 4.939 -3.221 11.665 1.00 89.25 73 ILE A CA 1
ATOM 538 C C . ILE A 1 73 ? 5.654 -4.357 12.395 1.00 89.25 73 ILE A C 1
ATOM 540 O O . ILE A 1 73 ? 6.743 -4.795 12.032 1.00 89.25 73 ILE A O 1
ATOM 544 N N . LYS A 1 74 ? 5.024 -4.845 13.458 1.00 91.06 74 LYS A N 1
ATOM 545 C CA . LYS A 1 74 ? 5.394 -6.078 14.143 1.00 91.06 74 LYS A CA 1
ATOM 546 C C . LYS A 1 74 ? 4.318 -7.101 13.830 1.00 91.06 74 LYS A C 1
ATOM 548 O O . LYS A 1 74 ? 3.138 -6.830 14.042 1.00 91.06 74 LYS A O 1
ATOM 553 N N . LEU A 1 75 ? 4.739 -8.258 13.344 1.00 91.31 75 LEU A N 1
ATOM 554 C CA . LEU A 1 75 ? 3.835 -9.336 12.968 1.00 91.31 75 LEU A CA 1
ATOM 555 C C . LEU A 1 75 ? 3.142 -9.940 14.199 1.00 91.31 75 LEU A C 1
ATOM 557 O O . LEU A 1 75 ? 3.661 -9.855 15.314 1.00 91.31 75 LEU A O 1
ATOM 561 N N . ASP A 1 76 ? 1.944 -10.490 13.988 1.00 91.00 76 ASP A N 1
ATOM 562 C CA . ASP A 1 76 ? 1.029 -11.042 15.004 1.00 91.00 76 ASP A CA 1
ATOM 563 C C . ASP A 1 76 ? 0.713 -10.085 16.175 1.00 91.00 76 ASP A C 1
ATOM 565 O O . ASP A 1 76 ? 0.226 -10.465 17.244 1.00 91.00 76 ASP A O 1
ATOM 569 N N . ARG A 1 77 ? 0.943 -8.784 15.979 1.00 92.94 77 ARG A N 1
ATOM 570 C CA . ARG A 1 77 ? 0.565 -7.750 16.936 1.00 92.94 77 ARG A CA 1
ATOM 571 C C . ARG A 1 77 ? -0.761 -7.125 16.530 1.00 92.94 77 ARG A C 1
ATOM 573 O O . ARG A 1 77 ? -0.973 -6.807 15.368 1.00 92.94 77 ARG A O 1
ATOM 580 N N . LYS A 1 78 ? -1.630 -6.913 17.519 1.00 94.56 78 LYS A N 1
ATOM 581 C CA . LYS A 1 78 ? -2.884 -6.176 17.352 1.00 94.56 78 LYS A CA 1
ATOM 582 C C . LYS A 1 78 ? -2.616 -4.670 17.275 1.00 94.56 78 LYS A C 1
ATOM 584 O O . LYS A 1 78 ? -1.987 -4.106 18.179 1.00 94.56 78 LYS A O 1
ATOM 589 N N . TYR A 1 79 ? -3.150 -4.047 16.235 1.00 95.19 79 TYR A N 1
ATOM 590 C CA . TYR A 1 79 ? -3.195 -2.604 16.015 1.00 95.19 79 TYR A CA 1
ATOM 591 C C . TYR A 1 79 ? -4.643 -2.131 16.007 1.00 95.19 79 TYR A C 1
ATOM 593 O O . TYR A 1 79 ? -5.540 -2.919 15.701 1.00 95.19 79 TYR A O 1
ATOM 601 N N . ARG A 1 80 ? -4.866 -0.859 16.339 1.00 94.94 80 ARG A N 1
ATOM 602 C CA . ARG A 1 80 ? -6.097 -0.171 15.933 1.00 94.94 80 ARG A CA 1
ATOM 603 C C . ARG A 1 80 ? -5.891 0.372 14.534 1.00 94.94 80 ARG A C 1
ATOM 605 O O . ARG A 1 80 ? -4.755 0.691 14.195 1.00 94.94 80 ARG A O 1
ATOM 612 N N . TYR A 1 81 ? -6.952 0.478 13.754 1.00 93.94 81 TYR A N 1
ATOM 613 C CA . TYR A 1 81 ? -6.879 1.142 12.463 1.00 93.94 81 TYR A CA 1
ATOM 614 C C . TYR A 1 81 ? -8.076 2.051 12.222 1.00 93.94 81 TYR A C 1
ATOM 616 O O . TYR A 1 81 ? -9.155 1.837 12.784 1.00 93.94 81 TYR A O 1
ATOM 624 N N . THR A 1 82 ? -7.872 3.019 11.339 1.00 93.19 82 THR A N 1
ATOM 625 C CA . THR A 1 82 ? -8.912 3.762 10.629 1.00 93.19 82 THR A CA 1
ATOM 626 C C . THR A 1 82 ? -8.642 3.686 9.128 1.00 93.19 82 THR A C 1
ATOM 628 O O . THR A 1 82 ? -7.491 3.599 8.699 1.00 93.19 82 THR A O 1
ATOM 631 N N . ILE A 1 83 ? -9.702 3.676 8.325 1.00 91.25 83 ILE A N 1
ATOM 632 C CA . ILE A 1 83 ? -9.624 3.736 6.863 1.00 91.25 83 ILE A CA 1
ATOM 633 C C . ILE A 1 83 ? -9.870 5.182 6.449 1.00 91.25 83 ILE A C 1
ATOM 635 O O . ILE A 1 83 ? -10.861 5.787 6.857 1.00 91.25 83 ILE A O 1
ATOM 639 N N . ASP A 1 84 ? -8.968 5.735 5.649 1.00 90.75 84 ASP A N 1
ATOM 640 C CA . ASP A 1 84 ? -9.046 7.102 5.143 1.00 90.75 84 ASP A CA 1
ATOM 641 C C . ASP A 1 84 ? -8.545 7.161 3.687 1.00 90.75 84 ASP A C 1
ATOM 643 O O . ASP A 1 84 ? -8.143 6.161 3.088 1.00 90.75 84 ASP A O 1
ATOM 647 N N . THR A 1 85 ? -8.588 8.343 3.086 1.00 88.31 85 THR A N 1
ATOM 648 C CA . THR A 1 85 ? -8.107 8.615 1.727 1.00 88.31 85 THR A CA 1
ATOM 649 C C . THR A 1 85 ? -6.629 8.993 1.671 1.00 88.31 85 THR A C 1
ATOM 651 O O . THR A 1 85 ? -6.098 9.205 0.587 1.00 88.31 85 THR A O 1
ATOM 654 N N . ALA A 1 86 ? -5.989 9.146 2.827 1.00 89.19 86 ALA A N 1
ATOM 655 C CA . ALA A 1 86 ? -4.634 9.653 2.971 1.00 89.19 86 ALA A CA 1
ATOM 656 C C . ALA A 1 86 ? -3.974 9.037 4.208 1.00 89.19 86 ALA A C 1
ATOM 658 O O . ALA A 1 86 ? -4.659 8.692 5.179 1.00 89.19 86 ALA A O 1
ATOM 659 N N . ALA A 1 87 ? -2.649 8.935 4.182 1.00 89.25 87 ALA A N 1
ATOM 660 C CA . ALA A 1 87 ? -1.861 8.648 5.366 1.00 89.25 87 ALA A CA 1
ATOM 661 C C . ALA A 1 87 ? -1.916 9.859 6.303 1.00 89.25 87 ALA A C 1
ATOM 663 O O . ALA A 1 87 ? -1.772 11.005 5.875 1.00 89.25 87 ALA A O 1
ATOM 664 N N . THR A 1 88 ? -2.164 9.632 7.587 1.00 84.62 88 THR A N 1
ATOM 665 C CA . THR A 1 88 ? -2.253 10.697 8.591 1.00 84.62 88 THR A CA 1
ATOM 666 C C . THR A 1 88 ? -1.127 10.569 9.595 1.00 84.62 88 THR A C 1
ATOM 668 O O . THR A 1 88 ? -0.963 9.507 10.193 1.00 84.62 88 THR A O 1
ATOM 671 N N . SER A 1 89 ? -0.416 11.673 9.837 1.00 67.50 89 SER A N 1
ATOM 672 C CA . SER A 1 89 ? 0.618 11.768 10.879 1.00 67.50 89 SER A CA 1
ATOM 673 C C . SER A 1 89 ? 1.724 10.704 10.773 1.00 67.50 89 SER A C 1
ATOM 675 O O . SER A 1 89 ? 2.235 10.236 11.792 1.00 67.50 89 SER A O 1
ATOM 677 N N . GLY A 1 90 ? 2.069 10.345 9.536 1.00 60.41 90 GLY A N 1
ATOM 678 C CA . GLY A 1 90 ? 3.146 9.427 9.199 1.00 60.41 90 GLY A CA 1
ATOM 679 C C . GLY A 1 90 ? 4.561 9.973 9.435 1.00 60.41 90 GLY A C 1
ATOM 680 O O . GLY A 1 90 ? 4.759 11.070 9.972 1.00 60.41 90 GLY A O 1
ATOM 681 N N . GLY A 1 91 ? 5.551 9.179 9.039 1.00 58.09 91 GLY A N 1
ATOM 682 C CA . GLY A 1 91 ? 6.971 9.475 9.005 1.00 58.09 91 GLY A CA 1
ATOM 683 C C . GLY A 1 91 ? 7.328 10.691 8.148 1.00 58.09 91 GLY A C 1
ATOM 684 O O . GLY A 1 91 ? 6.494 11.442 7.650 1.00 58.09 91 GLY A O 1
ATOM 685 N N . LYS A 1 92 ? 8.631 10.960 8.048 1.00 56.53 92 LYS A N 1
ATOM 686 C CA . LYS A 1 92 ? 9.122 12.143 7.342 1.00 56.53 92 LYS A CA 1
ATOM 687 C C . LYS A 1 92 ? 9.146 11.884 5.832 1.00 56.53 92 LYS A C 1
ATOM 689 O O . LYS A 1 92 ? 10.104 11.271 5.362 1.00 56.53 92 LYS A O 1
ATOM 694 N N . ASN A 1 93 ? 8.191 12.459 5.112 1.00 59.91 93 ASN A N 1
ATOM 695 C CA . ASN A 1 93 ? 8.226 12.556 3.655 1.00 59.91 93 ASN A CA 1
ATOM 696 C C . ASN A 1 93 ? 9.438 13.385 3.187 1.00 59.91 93 ASN A C 1
ATOM 698 O O . ASN A 1 93 ? 9.952 14.250 3.912 1.00 59.91 93 ASN A O 1
ATOM 702 N N . LEU A 1 94 ? 9.911 13.134 1.963 1.00 59.03 94 LEU A N 1
ATOM 703 C CA . LEU A 1 94 ? 10.902 14.000 1.307 1.00 59.03 94 LEU A CA 1
ATOM 704 C C . LEU A 1 94 ? 10.273 15.263 0.694 1.00 59.03 94 LEU A C 1
ATOM 706 O O . LEU A 1 94 ? 11.012 16.167 0.289 1.00 59.03 94 LEU A O 1
ATOM 710 N N . ASP A 1 95 ? 8.944 15.345 0.664 1.00 58.44 95 ASP A N 1
ATOM 711 C CA . ASP A 1 95 ? 8.207 16.479 0.131 1.00 58.44 95 ASP A CA 1
ATOM 712 C C . ASP A 1 95 ? 8.062 17.626 1.154 1.00 58.44 95 ASP A C 1
ATOM 714 O O . ASP A 1 95 ? 8.370 17.515 2.344 1.00 58.44 95 ASP A O 1
ATOM 718 N N . THR A 1 96 ? 7.642 18.794 0.669 1.00 50.44 96 THR A N 1
ATOM 719 C CA . THR A 1 96 ? 7.347 19.975 1.500 1.00 50.44 96 THR A CA 1
ATOM 720 C C . THR A 1 96 ? 5.839 20.148 1.724 1.00 50.44 96 THR A C 1
ATOM 722 O O . THR A 1 96 ? 5.381 21.279 1.905 1.00 50.44 96 THR A O 1
ATOM 725 N N . GLY A 1 97 ? 5.067 19.061 1.605 1.00 51.66 97 GLY A N 1
ATOM 726 C CA . GLY A 1 97 ? 3.606 19.042 1.610 1.00 51.66 97 GLY A CA 1
ATOM 727 C C . GLY A 1 97 ? 2.974 19.430 2.948 1.00 51.66 97 GLY A C 1
ATOM 728 O O . GLY A 1 97 ? 3.653 19.734 3.933 1.00 51.66 97 GLY A O 1
ATOM 729 N N . THR A 1 98 ? 1.637 19.462 2.978 1.00 50.12 98 THR A N 1
ATOM 730 C CA . THR A 1 98 ? 0.867 19.857 4.169 1.00 50.12 98 THR A CA 1
ATOM 731 C C . THR A 1 98 ? 1.200 18.923 5.338 1.00 50.12 98 THR A C 1
ATOM 733 O O . THR A 1 98 ? 0.929 17.726 5.247 1.00 50.12 98 THR A O 1
ATOM 736 N N . PRO A 1 99 ? 1.739 19.435 6.460 1.00 58.19 99 PRO A N 1
ATOM 737 C CA . PRO A 1 99 ? 2.112 18.587 7.582 1.00 58.19 99 PRO A CA 1
ATOM 738 C C . PRO A 1 99 ? 0.923 17.763 8.087 1.00 58.19 99 PRO A C 1
ATOM 740 O O . PRO A 1 99 ? -0.103 18.316 8.482 1.00 58.19 99 PRO A O 1
ATOM 743 N N . GLY A 1 100 ? 1.086 16.440 8.121 1.00 66.38 100 GLY A N 1
ATOM 744 C CA . GLY A 1 100 ? 0.185 15.530 8.828 1.00 66.38 100 GLY A CA 1
ATOM 745 C C . GLY A 1 100 ? -0.911 14.855 8.000 1.00 66.38 100 GLY A C 1
ATOM 746 O O . GLY A 1 100 ? -1.628 14.035 8.575 1.00 66.38 100 GLY A O 1
ATOM 747 N N . ARG A 1 101 ? -1.041 15.124 6.692 1.00 79.56 101 ARG A N 1
ATOM 748 C CA . ARG A 1 101 ? -1.919 14.343 5.802 1.00 79.56 101 ARG A CA 1
ATOM 749 C C . ARG A 1 101 ? -1.308 14.222 4.407 1.00 79.56 101 ARG A C 1
ATOM 751 O O . ARG A 1 101 ? -1.142 15.236 3.738 1.00 79.56 101 ARG A O 1
ATOM 758 N N . ASP A 1 102 ? -1.034 12.993 3.993 1.00 85.56 102 ASP A N 1
ATOM 759 C CA . ASP A 1 102 ? -0.372 12.666 2.733 1.00 85.56 102 ASP A CA 1
ATOM 760 C C . ASP A 1 102 ? -1.263 11.763 1.872 1.00 85.56 102 ASP A C 1
ATOM 762 O O . ASP A 1 102 ? -1.587 10.630 2.241 1.00 85.56 102 ASP A O 1
ATOM 766 N N . THR A 1 103 ? -1.762 12.314 0.768 1.00 90.62 103 THR A N 1
ATOM 767 C CA . THR A 1 103 ? -2.651 11.584 -0.140 1.00 90.62 103 THR A CA 1
ATOM 768 C C . THR A 1 103 ? -1.804 10.715 -1.045 1.00 90.62 103 THR A C 1
ATOM 770 O O . THR A 1 103 ? -0.859 11.210 -1.648 1.00 90.62 103 THR A O 1
ATOM 773 N N . ILE A 1 104 ? -2.193 9.449 -1.212 1.00 93.06 104 ILE A N 1
ATOM 774 C CA . ILE A 1 104 ? -1.416 8.556 -2.066 1.00 93.06 104 ILE A CA 1
ATOM 775 C C . ILE A 1 104 ? -1.321 9.074 -3.499 1.00 93.06 104 ILE A C 1
ATOM 777 O O . ILE A 1 104 ? -2.249 9.705 -4.018 1.00 93.06 104 ILE A O 1
ATOM 781 N N . SER A 1 105 ? -0.226 8.760 -4.176 1.00 95.06 105 SER A N 1
ATOM 782 C CA . SER A 1 105 ? -0.053 9.159 -5.568 1.00 95.06 105 SER A CA 1
ATOM 783 C C . SER A 1 105 ? -0.979 8.396 -6.529 1.00 95.06 105 SER A C 1
ATOM 785 O O . SER A 1 105 ? -1.394 7.254 -6.286 1.00 95.06 105 SER A O 1
ATOM 787 N N . LYS A 1 106 ? -1.264 8.991 -7.695 1.00 95.25 106 LYS A N 1
ATOM 788 C CA . LYS A 1 106 ? -2.009 8.342 -8.795 1.00 95.25 106 LYS A CA 1
ATOM 789 C C . LYS A 1 106 ? -1.376 7.023 -9.227 1.00 95.25 106 LYS A C 1
ATOM 791 O O . LYS A 1 106 ? -2.090 6.068 -9.528 1.00 95.25 106 LYS A O 1
ATOM 796 N N . GLY A 1 107 ? -0.046 6.968 -9.274 1.00 95.56 107 GLY A N 1
ATOM 797 C CA . GLY A 1 107 ? 0.706 5.769 -9.620 1.00 95.56 107 GLY A CA 1
ATOM 798 C C . GLY A 1 107 ? 0.502 4.653 -8.600 1.00 95.56 107 GLY A C 1
ATOM 799 O O . GLY A 1 107 ? 0.223 3.521 -8.992 1.00 95.56 107 GLY A O 1
ATOM 800 N N . THR A 1 108 ? 0.578 4.969 -7.306 1.00 96.38 108 THR A N 1
ATOM 801 C CA . THR A 1 108 ? 0.367 3.989 -6.231 1.00 96.38 108 THR A CA 1
ATOM 802 C C . THR A 1 108 ? -1.059 3.461 -6.231 1.00 96.38 108 THR A C 1
ATOM 804 O O . THR A 1 108 ? -1.252 2.243 -6.202 1.00 96.38 108 THR A O 1
ATOM 807 N N . ALA A 1 109 ? -2.055 4.344 -6.344 1.00 95.06 109 ALA A N 1
ATOM 808 C CA . ALA A 1 109 ? -3.456 3.941 -6.435 1.00 95.06 109 ALA A CA 1
ATOM 809 C C . ALA A 1 109 ? -3.702 3.013 -7.636 1.00 95.06 109 ALA A C 1
ATOM 811 O O . ALA A 1 109 ? -4.304 1.952 -7.490 1.00 95.06 109 ALA A O 1
ATOM 812 N N . PHE A 1 110 ? -3.168 3.356 -8.809 1.00 94.12 110 PHE A N 1
ATOM 813 C CA . PHE A 1 110 ? -3.290 2.527 -10.007 1.00 94.12 110 PHE A CA 1
ATOM 814 C C . PHE A 1 110 ? -2.660 1.135 -9.837 1.00 94.12 110 PHE A C 1
ATOM 816 O O . PHE A 1 110 ? -3.304 0.124 -10.122 1.00 94.12 110 PHE A O 1
ATOM 823 N N . LEU A 1 111 ? -1.419 1.057 -9.346 1.00 94.25 111 LEU A N 1
ATOM 824 C CA . LEU A 1 111 ? -0.734 -0.225 -9.155 1.00 94.25 111 LEU A CA 1
ATOM 825 C C . LEU A 1 111 ? -1.449 -1.111 -8.137 1.00 94.25 111 LEU A C 1
ATOM 827 O O . LEU A 1 111 ? -1.610 -2.313 -8.365 1.00 94.25 111 LEU A O 1
ATOM 831 N N . PHE A 1 112 ? -1.880 -0.528 -7.020 1.00 94.44 112 P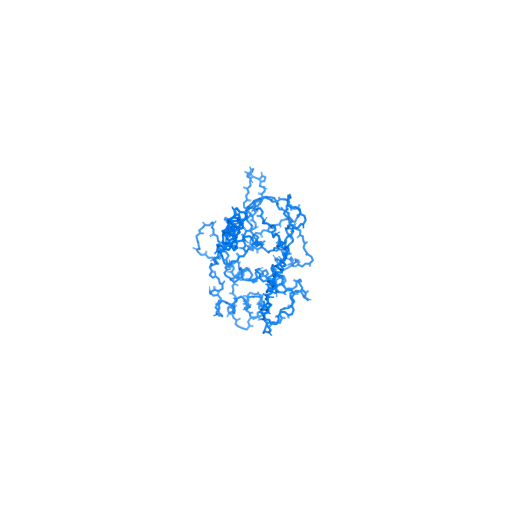HE A N 1
ATOM 832 C CA . PHE A 1 112 ? -2.545 -1.282 -5.968 1.00 94.44 112 PHE A CA 1
ATOM 833 C C . PHE A 1 112 ? -3.950 -1.733 -6.380 1.00 94.44 112 PHE A C 1
ATOM 835 O O . PHE A 1 112 ? -4.342 -2.853 -6.065 1.00 94.44 112 PHE A O 1
ATOM 842 N N . GLU A 1 113 ? -4.684 -0.934 -7.158 1.00 91.31 113 GLU A N 1
ATOM 843 C CA . GLU A 1 113 ? -5.962 -1.354 -7.740 1.00 91.31 113 GLU A CA 1
ATOM 844 C C . GLU A 1 113 ? -5.795 -2.562 -8.673 1.00 91.31 113 GLU A C 1
ATOM 846 O O . GLU A 1 113 ? -6.546 -3.536 -8.565 1.00 91.31 113 GLU A O 1
ATOM 851 N N . LEU A 1 114 ? -4.799 -2.535 -9.567 1.00 88.81 114 LEU A N 1
ATOM 852 C CA . LEU A 1 114 ? -4.517 -3.671 -10.449 1.00 88.81 114 LEU A CA 1
ATOM 853 C C . LEU A 1 114 ? -4.136 -4.924 -9.652 1.00 88.81 114 LEU A C 1
ATOM 855 O O . LEU A 1 114 ? -4.559 -6.030 -9.998 1.00 88.81 114 LEU A O 1
ATOM 859 N N . PHE A 1 115 ? -3.353 -4.760 -8.587 1.00 89.69 115 PHE A N 1
ATOM 860 C CA . PHE A 1 115 ? -2.999 -5.845 -7.678 1.00 89.69 115 PHE A CA 1
ATOM 861 C C . PHE A 1 115 ? -4.238 -6.429 -6.984 1.00 89.69 115 PHE A C 1
ATOM 863 O O . PHE A 1 115 ? -4.477 -7.633 -7.075 1.00 89.69 115 PHE A O 1
ATOM 870 N N . ALA A 1 116 ? -5.058 -5.581 -6.359 1.00 88.50 116 ALA A N 1
ATOM 871 C CA . ALA A 1 116 ? -6.236 -5.990 -5.597 1.00 88.50 116 ALA A CA 1
ATOM 872 C C . ALA A 1 116 ? -7.298 -6.678 -6.467 1.00 88.50 116 ALA A C 1
ATOM 874 O O . ALA A 1 116 ? -7.910 -7.657 -6.045 1.00 88.50 116 ALA A O 1
ATOM 875 N N . LYS A 1 117 ? -7.481 -6.220 -7.711 1.00 84.94 117 LYS A N 1
ATOM 876 C CA . LYS A 1 117 ? -8.388 -6.848 -8.690 1.00 84.94 117 LYS A CA 1
ATOM 877 C C . LYS A 1 117 ? -7.812 -8.107 -9.342 1.00 84.94 117 LYS A C 1
ATOM 879 O O . LYS A 1 117 ? -8.483 -8.732 -10.160 1.00 84.94 117 LYS A O 1
ATOM 884 N N . GLY A 1 118 ? -6.567 -8.465 -9.035 1.00 79.94 118 GLY A N 1
ATOM 885 C CA . GLY A 1 118 ? -5.877 -9.595 -9.644 1.00 79.94 118 GLY A CA 1
ATOM 886 C C . GLY A 1 118 ? -5.470 -9.383 -11.105 1.00 79.94 118 GLY A C 1
ATOM 887 O O . GLY A 1 118 ? -5.048 -10.330 -11.762 1.00 79.94 118 GLY A O 1
ATOM 888 N N . ALA A 1 119 ? -5.540 -8.154 -11.619 1.00 80.81 119 ALA A N 1
ATOM 889 C CA . ALA A 1 119 ? -5.143 -7.818 -12.986 1.00 80.81 119 ALA A CA 1
ATOM 890 C C . ALA A 1 119 ? -3.622 -7.921 -13.211 1.00 80.81 119 ALA A C 1
ATOM 892 O O . ALA A 1 119 ? -3.186 -8.082 -14.346 1.00 80.81 119 ALA A O 1
ATOM 893 N N . LEU A 1 120 ? -2.817 -7.894 -12.139 1.00 76.06 120 LEU A N 1
ATOM 894 C CA . LEU A 1 120 ? -1.382 -8.218 -12.195 1.00 76.06 120 LEU A CA 1
ATOM 895 C C . LEU A 1 120 ? -1.101 -9.733 -12.099 1.00 76.06 120 LEU A C 1
ATOM 897 O O . LEU A 1 120 ? 0.025 -10.164 -12.345 1.00 76.06 120 LEU A O 1
ATOM 901 N N . LEU A 1 121 ? -2.089 -10.551 -11.706 1.00 62.81 121 LEU A N 1
ATOM 902 C CA . LEU A 1 121 ? -1.903 -11.963 -11.335 1.00 62.81 121 LEU A CA 1
ATOM 903 C C . LEU A 1 121 ? -1.953 -12.941 -12.524 1.00 62.81 121 LEU A C 1
ATOM 905 O O . LEU A 1 121 ? -1.743 -14.135 -12.319 1.00 62.81 121 LEU A O 1
ATOM 909 N N . GLY A 1 122 ? -2.186 -12.466 -13.751 1.00 49.66 122 GLY A N 1
ATOM 910 C CA . GLY A 1 122 ? -2.267 -13.302 -14.951 1.00 49.66 122 GLY A CA 1
ATOM 911 C C . GLY A 1 122 ? -1.628 -12.664 -16.181 1.00 49.66 122 GLY A C 1
ATOM 912 O O . GLY A 1 122 ? -1.256 -11.496 -16.159 1.00 49.66 122 GLY A O 1
ATOM 913 N N . ASP A 1 123 ? -1.537 -13.450 -17.256 1.00 45.16 123 ASP A N 1
ATOM 914 C CA . ASP A 1 123 ? -1.057 -13.080 -18.600 1.00 45.16 123 ASP A CA 1
ATOM 915 C C . ASP A 1 123 ? -2.059 -12.132 -19.301 1.00 45.16 123 ASP A C 1
ATOM 917 O O . ASP A 1 123 ? -2.603 -12.406 -20.372 1.00 45.16 123 ASP A O 1
ATOM 921 N N . TRP A 1 124 ? -2.431 -11.047 -18.613 1.00 41.53 124 TRP A N 1
ATOM 922 C CA . TRP A 1 124 ? -3.454 -10.107 -19.046 1.00 41.53 124 TRP A CA 1
ATOM 923 C C . TRP A 1 124 ? -2.942 -9.352 -20.278 1.00 41.53 124 TRP A C 1
ATOM 925 O O . TRP A 1 124 ? -2.141 -8.419 -20.187 1.00 41.53 124 TRP A O 1
ATOM 935 N N . SER A 1 125 ? -3.448 -9.727 -21.455 1.00 41.47 125 SER A N 1
ATOM 936 C CA . SER A 1 125 ? -3.048 -9.192 -22.765 1.00 41.47 125 SER A CA 1
ATOM 937 C C . SER A 1 125 ? -3.298 -7.688 -22.954 1.00 41.47 125 SER A C 1
ATOM 939 O O . SER A 1 125 ? -2.850 -7.113 -23.938 1.00 41.47 125 SER A O 1
ATOM 941 N N . GLY A 1 126 ? -3.999 -7.028 -22.027 1.00 43.19 126 GLY A N 1
ATOM 942 C CA . GLY A 1 126 ? -4.168 -5.569 -22.005 1.00 43.19 126 GLY A CA 1
ATOM 943 C C . GLY A 1 126 ? -2.891 -4.779 -21.680 1.00 43.19 126 GLY A C 1
ATOM 944 O O . GLY A 1 126 ? -2.817 -3.605 -22.022 1.00 43.19 126 GLY A O 1
ATOM 945 N N . PHE A 1 127 ? -1.875 -5.419 -21.086 1.00 51.12 127 PHE A N 1
ATOM 946 C CA . PHE A 1 127 ? -0.544 -4.840 -20.843 1.00 51.12 127 PHE A CA 1
ATOM 947 C C . PHE A 1 127 ? 0.558 -5.671 -21.518 1.00 51.12 127 PHE A C 1
ATOM 949 O O . PHE A 1 127 ? 1.664 -5.809 -20.992 1.00 51.12 127 PHE A O 1
ATOM 956 N N . SER A 1 128 ? 0.273 -6.220 -22.704 1.00 44.69 128 SER A N 1
ATOM 957 C CA . SER A 1 128 ? 1.160 -7.113 -23.472 1.00 44.69 128 SER A CA 1
ATOM 958 C C . SER A 1 128 ? 2.539 -6.529 -23.832 1.00 44.69 128 SER A C 1
ATOM 960 O O . SER A 1 128 ? 3.362 -7.237 -24.402 1.00 44.69 128 SER A O 1
ATOM 962 N N . GLY A 1 129 ? 2.803 -5.256 -23.519 1.00 50.44 129 GLY A N 1
ATOM 963 C CA . GLY A 1 129 ? 4.117 -4.620 -23.644 1.00 50.44 129 GLY A CA 1
ATOM 964 C C . GLY A 1 129 ? 5.019 -4.744 -22.409 1.00 50.44 129 GLY A C 1
ATOM 965 O O . GLY A 1 129 ? 6.224 -4.571 -22.545 1.00 50.44 129 GLY A O 1
ATOM 966 N N . PHE A 1 130 ? 4.467 -5.061 -21.230 1.00 54.16 130 PHE A N 1
ATOM 967 C CA . PHE A 1 130 ? 5.243 -5.168 -19.986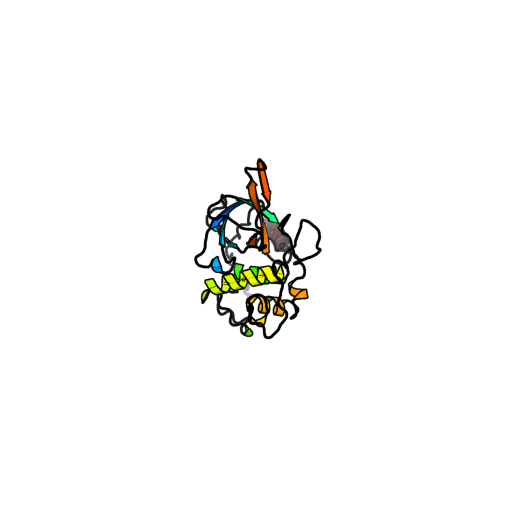 1.00 54.16 130 PHE A CA 1
ATOM 968 C C . PHE A 1 130 ? 5.520 -6.627 -19.582 1.00 54.16 130 PHE A C 1
ATOM 970 O O . PHE A 1 130 ? 6.549 -6.901 -18.980 1.00 54.16 130 PHE A O 1
ATOM 977 N N . GLY A 1 131 ? 4.658 -7.591 -19.933 1.00 55.78 131 GLY A N 1
ATOM 978 C CA . GLY A 1 131 ? 4.905 -9.017 -19.643 1.00 55.78 131 GLY A CA 1
ATOM 979 C C . GLY A 1 131 ? 4.885 -9.370 -18.147 1.00 55.78 131 GLY A C 1
ATOM 980 O O . GLY A 1 131 ? 5.593 -10.273 -17.701 1.00 55.78 131 GLY A O 1
ATOM 981 N N . ILE A 1 132 ? 4.102 -8.639 -17.349 1.00 64.19 132 ILE A N 1
ATOM 982 C CA . ILE A 1 132 ? 4.022 -8.846 -15.900 1.00 64.19 132 ILE A CA 1
ATOM 983 C C . ILE A 1 132 ? 3.160 -10.073 -15.609 1.00 64.19 132 ILE A C 1
ATOM 985 O O . ILE A 1 132 ? 1.943 -10.030 -15.740 1.00 64.19 132 ILE A O 1
ATOM 989 N N . ASN A 1 133 ? 3.790 -11.139 -15.120 1.00 73.75 133 ASN A N 1
ATOM 990 C CA . ASN A 1 133 ? 3.105 -12.190 -14.379 1.00 73.75 133 ASN A CA 1
ATOM 991 C C . ASN A 1 133 ? 3.515 -12.079 -12.908 1.00 73.75 133 ASN A C 1
ATOM 993 O O . ASN A 1 133 ? 4.576 -12.571 -12.507 1.00 73.75 133 ASN A O 1
ATOM 997 N N . TYR A 1 134 ? 2.685 -11.409 -12.101 1.00 76.56 134 TYR A N 1
ATOM 998 C CA . TYR A 1 134 ? 2.998 -11.166 -10.694 1.00 76.56 134 TYR A CA 1
ATOM 999 C C . TYR A 1 134 ? 3.212 -12.480 -9.935 1.00 76.56 134 TYR A C 1
ATOM 1001 O O . TYR A 1 134 ? 4.142 -12.572 -9.137 1.00 76.56 134 TYR A O 1
ATOM 1009 N N . THR A 1 135 ? 2.418 -13.518 -10.227 1.00 77.50 135 THR A N 1
ATOM 1010 C CA . THR A 1 135 ? 2.466 -14.803 -9.507 1.00 77.50 135 THR A CA 1
ATOM 1011 C C . THR A 1 135 ? 3.684 -15.660 -9.848 1.00 77.50 135 THR A C 1
ATOM 1013 O O . THR A 1 135 ? 4.201 -16.331 -8.957 1.00 77.50 135 THR A O 1
ATOM 1016 N N . ALA A 1 136 ? 4.198 -15.594 -11.083 1.00 79.31 136 ALA A N 1
ATOM 1017 C CA . ALA A 1 136 ? 5.351 -16.391 -11.522 1.00 79.31 136 ALA A CA 1
ATOM 1018 C C . ALA A 1 136 ? 6.636 -16.107 -10.721 1.00 79.31 136 ALA A C 1
ATOM 1020 O O . ALA A 1 136 ? 7.474 -16.991 -10.562 1.00 79.31 136 ALA A O 1
ATOM 1021 N N . ASN A 1 137 ? 6.784 -14.889 -10.193 1.00 81.12 137 ASN A N 1
ATOM 1022 C CA . ASN A 1 137 ? 7.879 -14.500 -9.303 1.00 81.12 137 ASN A CA 1
ATOM 1023 C C . ASN A 1 137 ? 7.366 -13.596 -8.172 1.00 81.12 137 ASN A C 1
ATOM 1025 O O . ASN A 1 137 ? 7.848 -12.479 -7.982 1.00 81.12 137 ASN A O 1
ATOM 1029 N N . ARG A 1 138 ? 6.350 -14.061 -7.432 1.00 84.38 138 ARG A N 1
ATOM 1030 C CA . ARG A 1 138 ? 5.627 -13.237 -6.447 1.00 84.38 138 ARG A CA 1
ATOM 1031 C C . ARG A 1 138 ? 6.536 -12.572 -5.414 1.00 84.38 138 ARG A C 1
ATOM 1033 O O . ARG A 1 138 ? 6.335 -11.403 -5.124 1.00 84.38 138 ARG A O 1
ATOM 1040 N N . VAL A 1 139 ? 7.568 -13.268 -4.933 1.00 85.38 139 VAL A N 1
ATOM 1041 C CA . VAL A 1 139 ? 8.550 -12.736 -3.964 1.00 85.38 139 VAL A CA 1
ATOM 1042 C C . VAL A 1 139 ? 9.400 -11.600 -4.549 1.00 85.38 139 VAL A C 1
ATOM 1044 O O . VAL A 1 139 ? 9.679 -10.605 -3.880 1.00 85.38 139 VAL A O 1
ATOM 1047 N N . GLY A 1 140 ? 9.861 -11.738 -5.796 1.00 84.50 140 GLY A N 1
ATOM 1048 C CA . GLY A 1 140 ? 10.612 -10.675 -6.468 1.00 84.50 140 GLY A CA 1
ATOM 1049 C C . GLY A 1 140 ? 9.711 -9.494 -6.823 1.00 84.50 140 GLY A C 1
ATOM 1050 O O . GLY A 1 140 ? 10.073 -8.337 -6.613 1.00 84.50 140 GLY A O 1
ATOM 1051 N N . ASN A 1 141 ? 8.507 -9.797 -7.302 1.00 87.31 141 ASN A N 1
ATOM 1052 C CA . ASN A 1 141 ? 7.529 -8.814 -7.739 1.00 87.31 141 ASN A CA 1
ATOM 1053 C C . ASN A 1 141 ? 6.944 -8.007 -6.578 1.00 87.31 141 ASN A C 1
ATOM 1055 O O . ASN A 1 141 ? 6.794 -6.798 -6.713 1.00 87.31 141 ASN A O 1
ATOM 1059 N N . SER A 1 142 ? 6.688 -8.618 -5.421 1.00 89.00 142 SER A N 1
ATOM 1060 C CA . SER A 1 142 ? 6.259 -7.906 -4.212 1.00 89.00 142 SER A CA 1
ATOM 1061 C C . SER A 1 142 ? 7.321 -6.919 -3.725 1.00 89.00 142 SER A C 1
ATOM 1063 O O . SER A 1 142 ? 6.989 -5.800 -3.341 1.00 89.00 142 SER A O 1
ATOM 1065 N N . ALA A 1 143 ? 8.603 -7.288 -3.798 1.00 88.69 143 ALA A N 1
ATOM 1066 C CA . ALA A 1 143 ? 9.709 -6.407 -3.436 1.00 88.69 143 ALA A CA 1
ATOM 1067 C C . ALA A 1 143 ? 9.845 -5.230 -4.414 1.00 88.69 143 ALA A C 1
ATOM 1069 O O . ALA A 1 143 ? 10.081 -4.098 -3.993 1.00 88.69 143 ALA A O 1
ATOM 1070 N N . LEU A 1 144 ? 9.692 -5.479 -5.718 1.00 89.50 144 LEU A N 1
ATOM 1071 C CA . LEU A 1 144 ? 9.677 -4.424 -6.734 1.00 89.50 144 LEU A CA 1
ATOM 1072 C C . LEU A 1 144 ? 8.460 -3.507 -6.567 1.00 89.50 144 LEU A C 1
ATOM 1074 O O . LEU A 1 144 ? 8.615 -2.290 -6.597 1.00 89.50 144 LEU A O 1
ATOM 1078 N N . MET A 1 145 ? 7.277 -4.068 -6.317 1.00 92.00 145 MET A N 1
ATOM 1079 C CA . MET A 1 145 ? 6.053 -3.306 -6.081 1.00 92.00 145 MET A CA 1
ATOM 1080 C C . MET A 1 145 ? 6.183 -2.413 -4.841 1.00 92.00 145 MET A C 1
ATOM 1082 O O . MET A 1 145 ? 5.906 -1.222 -4.927 1.00 92.00 145 MET A O 1
ATOM 1086 N N . GLN A 1 146 ? 6.714 -2.934 -3.731 1.00 93.12 146 GLN A N 1
ATOM 1087 C CA . GLN A 1 146 ? 6.989 -2.142 -2.529 1.00 93.12 146 GLN A CA 1
ATOM 1088 C C . GLN A 1 146 ? 7.941 -0.965 -2.806 1.00 93.12 146 GLN A C 1
ATOM 1090 O O . GLN A 1 146 ? 7.711 0.146 -2.333 1.00 93.12 146 GLN A O 1
ATOM 1095 N N . LYS A 1 147 ? 9.003 -1.188 -3.590 1.00 91.69 147 LYS A N 1
ATOM 1096 C CA . LYS A 1 147 ? 9.956 -0.131 -3.968 1.00 91.69 147 LYS A CA 1
ATOM 1097 C C . LYS A 1 147 ? 9.351 0.887 -4.937 1.00 91.69 147 LYS A C 1
ATOM 1099 O O . LYS A 1 147 ? 9.709 2.058 -4.864 1.00 91.69 147 LYS A O 1
A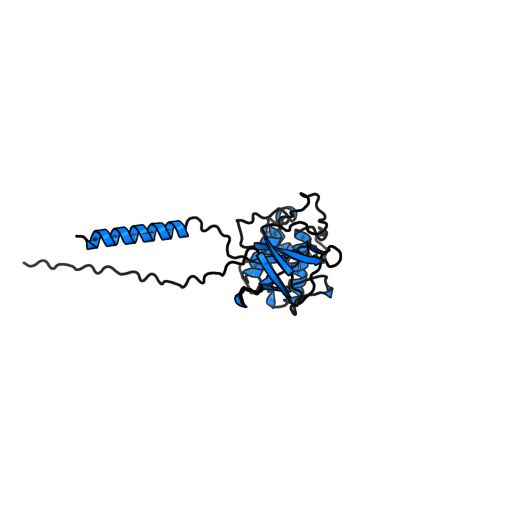TOM 1104 N N . ALA A 1 148 ? 8.449 0.455 -5.821 1.00 93.50 148 ALA A N 1
ATOM 1105 C CA . ALA A 1 148 ? 7.715 1.348 -6.712 1.00 93.50 148 ALA A CA 1
ATOM 1106 C C . ALA A 1 148 ? 6.793 2.272 -5.910 1.00 93.50 148 ALA A C 1
ATOM 1108 O O . ALA A 1 148 ? 6.843 3.478 -6.123 1.00 93.50 148 ALA A O 1
ATOM 1109 N N . ILE A 1 149 ? 6.044 1.721 -4.945 1.00 94.50 149 ILE A N 1
ATOM 1110 C CA . ILE A 1 149 ? 5.215 2.495 -4.009 1.00 94.50 149 ILE A CA 1
ATOM 1111 C C . ILE A 1 149 ? 6.080 3.548 -3.311 1.00 94.50 149 ILE A C 1
ATOM 1113 O O . ILE A 1 149 ? 5.824 4.732 -3.455 1.00 94.50 149 ILE A O 1
ATOM 1117 N N . TRP A 1 150 ? 7.191 3.164 -2.679 1.00 92.56 150 TRP A N 1
ATOM 1118 C CA . TRP A 1 150 ? 8.053 4.142 -2.001 1.00 92.56 150 TRP A CA 1
ATOM 1119 C C . TRP A 1 150 ? 8.667 5.208 -2.910 1.00 92.56 150 TRP A C 1
ATOM 1121 O O . TRP A 1 150 ? 8.920 6.318 -2.454 1.00 92.56 150 TRP A O 1
ATOM 1131 N N . ALA A 1 151 ? 8.947 4.896 -4.176 1.00 92.19 151 ALA A N 1
ATOM 1132 C CA . ALA A 1 151 ? 9.402 5.912 -5.121 1.00 92.19 151 ALA A CA 1
ATOM 1133 C C . ALA A 1 151 ? 8.279 6.906 -5.461 1.00 92.19 151 ALA A C 1
ATOM 1135 O O . ALA A 1 151 ? 8.530 8.104 -5.589 1.00 92.19 151 ALA A O 1
ATOM 1136 N N . LEU A 1 152 ? 7.052 6.408 -5.623 1.00 93.62 152 LEU A N 1
ATOM 1137 C CA . LEU A 1 152 ? 5.874 7.198 -5.974 1.00 93.62 152 LEU A CA 1
ATOM 1138 C C . LEU A 1 152 ? 5.377 8.066 -4.803 1.00 93.62 152 LEU A C 1
ATOM 1140 O O . LEU A 1 152 ? 4.992 9.210 -5.027 1.00 93.62 152 LEU A O 1
ATOM 1144 N N . GLU A 1 153 ? 5.493 7.570 -3.572 1.00 91.69 153 GLU A N 1
ATOM 1145 C CA . GLU A 1 153 ? 5.137 8.275 -2.327 1.00 91.69 153 GLU A CA 1
ATOM 1146 C C . GLU A 1 153 ? 6.281 9.143 -1.762 1.00 91.69 153 GLU A C 1
ATOM 1148 O O . GLU A 1 153 ? 6.229 9.594 -0.630 1.00 91.69 153 GLU A O 1
ATOM 1153 N N . ASP A 1 154 ? 7.359 9.365 -2.523 1.00 88.25 154 ASP A N 1
ATOM 1154 C CA . ASP A 1 154 ? 8.538 10.144 -2.093 1.00 88.25 154 ASP A CA 1
ATOM 1155 C C . ASP A 1 154 ? 9.262 9.656 -0.829 1.00 88.25 154 ASP A C 1
ATOM 1157 O O . ASP A 1 154 ? 10.033 10.382 -0.204 1.00 88.25 154 ASP A O 1
ATOM 1161 N N . GLU A 1 155 ? 9.081 8.394 -0.472 1.00 84.62 155 GLU A N 1
ATOM 1162 C CA . GLU A 1 155 ? 9.752 7.759 0.662 1.00 84.62 155 GLU A CA 1
ATOM 1163 C C . GLU A 1 155 ? 11.179 7.313 0.313 1.00 84.62 155 GLU A C 1
ATOM 1165 O O . GLU A 1 155 ? 12.056 7.136 1.173 1.00 84.62 155 GLU A O 1
ATOM 1170 N N . LYS A 1 156 ? 11.440 7.129 -0.986 1.00 84.44 156 LYS A N 1
ATOM 1171 C CA . LYS A 1 156 ? 12.774 6.926 -1.553 1.00 84.44 156 LYS A CA 1
ATOM 1172 C C . LYS A 1 156 ? 12.972 7.750 -2.805 1.00 84.44 156 LYS A C 1
ATOM 1174 O O . LYS A 1 156 ? 12.132 7.783 -3.695 1.00 84.44 156 LYS A O 1
ATOM 1179 N N . SER A 1 157 ? 14.167 8.326 -2.909 1.00 83.62 157 SER A N 1
ATOM 1180 C CA . SER A 1 157 ? 14.563 9.091 -4.081 1.00 83.62 157 SER A CA 1
ATOM 1181 C C . SER A 1 157 ? 14.505 8.235 -5.344 1.00 83.62 157 SER A C 1
ATOM 1183 O O . SER A 1 157 ? 15.197 7.220 -5.467 1.00 83.62 157 SER A O 1
ATOM 1185 N N . PHE A 1 158 ? 13.705 8.698 -6.297 1.00 81.81 158 PHE A N 1
ATOM 1186 C CA . PHE A 1 158 ? 13.694 8.185 -7.655 1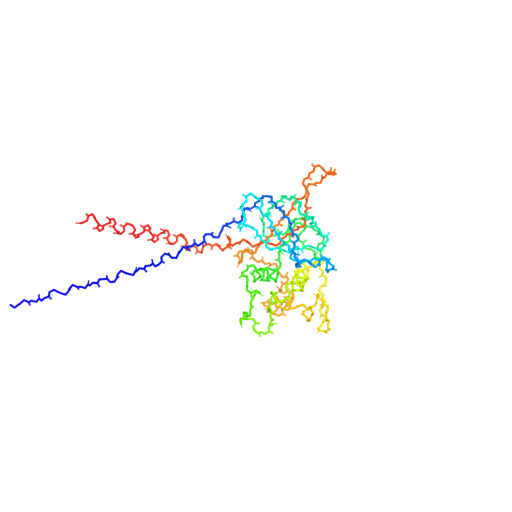.00 81.81 158 PHE A CA 1
ATOM 1187 C C . PHE A 1 158 ? 15.019 8.476 -8.360 1.00 81.81 158 PHE A C 1
ATOM 1189 O O . PHE A 1 158 ? 15.584 9.565 -8.243 1.00 81.81 158 PHE A O 1
ATOM 1196 N N . ILE A 1 159 ? 15.495 7.506 -9.136 1.00 82.25 159 ILE A N 1
ATOM 1197 C CA . ILE A 1 159 ? 16.707 7.639 -9.941 1.00 82.25 159 ILE A CA 1
ATOM 1198 C C . ILE A 1 159 ? 16.288 7.799 -11.401 1.00 82.25 159 ILE A C 1
ATOM 1200 O O . ILE A 1 159 ? 15.947 6.829 -12.075 1.00 82.25 159 ILE A O 1
ATOM 1204 N N . SER A 1 160 ? 16.367 9.031 -11.907 1.00 72.81 160 SER A N 1
ATOM 1205 C CA . SER A 1 160 ? 15.966 9.408 -13.272 1.00 72.81 160 SER A CA 1
ATOM 1206 C C . SER A 1 160 ? 16.951 8.994 -14.373 1.00 72.81 160 SER A C 1
ATOM 1208 O O . SER A 1 160 ? 16.810 9.412 -15.520 1.00 72.81 160 SER A O 1
ATOM 1210 N N . ASN A 1 161 ? 17.952 8.170 -14.055 1.00 74.12 161 ASN A N 1
ATOM 1211 C CA . ASN A 1 161 ? 18.925 7.707 -15.036 1.00 74.12 161 ASN A CA 1
ATOM 1212 C C . ASN A 1 161 ? 18.345 6.534 -15.859 1.00 74.12 161 ASN A C 1
ATOM 1214 O O . ASN A 1 161 ? 18.145 5.453 -15.294 1.00 74.12 161 ASN A O 1
ATOM 1218 N N . PRO A 1 162 ? 18.149 6.690 -17.184 1.00 66.94 162 PRO A N 1
ATOM 1219 C CA . PRO A 1 162 ? 17.590 5.646 -18.042 1.00 66.94 162 PRO A CA 1
ATOM 1220 C C . PRO A 1 162 ? 18.510 4.426 -18.203 1.00 66.94 162 PRO A C 1
ATOM 1222 O O . PRO A 1 162 ? 18.068 3.386 -18.669 1.00 66.94 162 PRO A O 1
ATOM 1225 N N . THR A 1 163 ? 19.784 4.489 -17.822 1.00 77.31 163 THR A N 1
ATOM 1226 C CA . THR A 1 163 ? 20.658 3.301 -17.817 1.00 77.31 163 THR A CA 1
ATOM 1227 C C . THR A 1 163 ? 20.748 2.637 -16.446 1.00 77.31 163 THR A C 1
ATOM 1229 O O . THR A 1 163 ? 21.406 1.610 -16.298 1.00 77.31 163 THR A O 1
ATOM 1232 N N . SER A 1 164 ? 20.093 3.198 -15.424 1.00 77.19 164 SER A N 1
ATOM 1233 C CA . SER A 1 164 ? 20.099 2.616 -14.087 1.00 77.19 164 SER A CA 1
ATOM 1234 C C . SER A 1 164 ? 19.236 1.361 -14.042 1.00 77.19 164 SER A C 1
ATOM 1236 O O . SER A 1 164 ? 18.041 1.417 -14.317 1.00 77.19 164 SER A O 1
ATOM 1238 N N . THR A 1 165 ? 19.826 0.256 -13.592 1.00 76.88 165 THR A N 1
ATOM 1239 C CA . THR A 1 165 ? 19.123 -0.984 -13.223 1.00 76.88 165 THR A CA 1
ATOM 1240 C C . THR A 1 165 ? 18.681 -0.983 -11.756 1.00 76.88 165 THR A C 1
ATOM 1242 O O . THR A 1 165 ? 18.369 -2.031 -11.193 1.00 76.88 165 THR A O 1
ATOM 1245 N N . SER A 1 166 ? 18.712 0.179 -11.094 1.00 82.75 166 SER A N 1
ATOM 1246 C CA . SER A 1 166 ? 18.249 0.312 -9.717 1.00 82.75 166 SER A CA 1
ATOM 1247 C C . SER A 1 166 ? 16.755 0.029 -9.625 1.00 82.75 166 SER A C 1
ATOM 1249 O O . SER A 1 166 ? 15.969 0.495 -10.436 1.00 82.75 166 SER A O 1
ATOM 1251 N N . HIS A 1 167 ? 16.329 -0.629 -8.554 1.00 80.50 167 HIS A N 1
ATOM 1252 C CA . HIS A 1 167 ? 14.911 -0.873 -8.288 1.00 80.50 167 HIS A CA 1
ATOM 1253 C C . HIS A 1 167 ? 14.081 0.399 -7.997 1.00 80.50 167 HIS A C 1
ATOM 1255 O O . HIS A 1 167 ? 12.879 0.296 -7.761 1.00 80.50 167 HIS A O 1
ATOM 1261 N N . TYR A 1 168 ? 14.718 1.576 -7.991 1.00 79.69 168 TYR A N 1
ATOM 1262 C CA . TYR A 1 168 ? 14.093 2.900 -7.873 1.00 79.69 168 TYR A CA 1
ATOM 1263 C C . TYR A 1 168 ? 14.202 3.725 -9.172 1.00 79.69 168 TYR A C 1
ATOM 1265 O O . TYR A 1 168 ? 14.070 4.947 -9.137 1.00 79.69 168 TYR A O 1
ATOM 1273 N N . SER A 1 169 ? 14.493 3.090 -10.310 1.00 78.94 169 SER A N 1
ATOM 1274 C CA . SER A 1 169 ? 14.405 3.688 -11.649 1.00 78.94 169 SER A CA 1
ATOM 1275 C C . SER A 1 169 ? 13.308 2.990 -12.459 1.00 78.94 169 SER A C 1
ATOM 1277 O O . SER A 1 169 ? 12.963 1.842 -12.174 1.00 78.94 169 SER A O 1
ATOM 1279 N N . ALA A 1 170 ? 12.776 3.656 -13.489 1.00 70.62 170 ALA A N 1
ATOM 1280 C CA . ALA A 1 170 ? 11.797 3.044 -14.396 1.00 70.62 170 ALA A CA 1
ATOM 1281 C C . ALA A 1 170 ? 12.361 1.762 -15.047 1.00 70.62 170 ALA A C 1
ATOM 1283 O O . ALA A 1 170 ? 11.730 0.714 -15.027 1.00 70.62 170 ALA A O 1
ATOM 1284 N N . ASN A 1 171 ? 13.621 1.798 -15.492 1.00 71.31 171 ASN A N 1
ATOM 1285 C CA . ASN A 1 171 ? 14.250 0.676 -16.199 1.00 71.31 171 ASN A CA 1
ATOM 1286 C C . ASN A 1 171 ? 14.760 -0.454 -15.286 1.00 71.31 171 ASN A C 1
ATOM 1288 O O . ASN A 1 171 ? 15.149 -1.510 -15.781 1.00 71.31 171 ASN A O 1
ATOM 1292 N N . GLY A 1 172 ? 14.758 -0.264 -13.963 1.00 80.81 172 GLY A N 1
ATOM 1293 C CA . GLY A 1 172 ? 15.054 -1.317 -12.987 1.00 80.81 172 GLY A CA 1
ATOM 1294 C C . GLY A 1 172 ? 13.835 -1.790 -12.190 1.00 80.81 172 GLY A C 1
ATOM 1295 O O . GLY A 1 172 ? 13.967 -2.685 -11.347 1.00 80.81 172 GLY A O 1
ATOM 1296 N N . ASN A 1 173 ? 12.652 -1.211 -12.435 1.00 88.62 173 ASN A N 1
ATOM 1297 C CA . ASN A 1 173 ? 11.412 -1.563 -11.754 1.00 88.62 173 ASN A CA 1
ATOM 1298 C C . ASN A 1 173 ? 10.199 -1.479 -12.688 1.00 88.62 173 ASN A C 1
ATOM 1300 O O . ASN A 1 173 ? 9.648 -0.412 -12.945 1.00 88.62 173 ASN A O 1
ATOM 1304 N N . ILE A 1 174 ? 9.735 -2.650 -13.114 1.00 88.56 174 ILE A N 1
ATOM 1305 C CA . ILE A 1 174 ? 8.627 -2.802 -14.057 1.00 88.56 174 ILE A CA 1
ATOM 1306 C C . ILE A 1 174 ? 7.302 -2.186 -13.581 1.00 88.56 174 ILE A C 1
ATOM 1308 O O . ILE A 1 174 ? 6.536 -1.675 -14.391 1.00 88.56 174 ILE A O 1
ATOM 1312 N N . PHE A 1 175 ? 7.025 -2.193 -12.273 1.00 91.31 175 PHE A N 1
ATOM 1313 C CA . PHE A 1 175 ? 5.804 -1.585 -11.733 1.00 91.31 175 PHE A CA 1
ATOM 1314 C C . PHE A 1 175 ? 5.886 -0.064 -11.774 1.00 91.31 175 PHE A C 1
ATOM 1316 O O . PHE A 1 175 ? 4.896 0.611 -12.039 1.00 91.31 175 PHE A O 1
ATOM 1323 N N . LEU A 1 176 ? 7.080 0.480 -11.552 1.00 91.19 176 LEU A N 1
ATOM 1324 C CA . LEU A 1 176 ? 7.304 1.912 -11.646 1.00 91.19 176 LEU A CA 1
ATOM 1325 C C . LEU A 1 176 ? 7.159 2.400 -13.091 1.00 91.19 176 LEU A C 1
ATOM 1327 O O . LEU A 1 176 ? 6.495 3.406 -13.324 1.00 91.19 176 LEU A O 1
ATOM 1331 N N . ASP A 1 177 ? 7.715 1.661 -14.052 1.00 89.50 177 ASP A N 1
ATOM 1332 C CA . ASP A 1 177 ? 7.544 1.940 -15.483 1.00 89.50 177 ASP A CA 1
ATOM 1333 C C . ASP A 1 177 ? 6.066 1.882 -15.901 1.00 89.50 177 ASP A C 1
ATOM 1335 O O . ASP A 1 177 ? 5.545 2.812 -16.516 1.00 89.50 177 ASP A O 1
ATOM 1339 N N . LEU A 1 178 ? 5.344 0.851 -15.450 1.00 89.50 178 LEU A N 1
ATOM 1340 C CA . LEU A 1 178 ? 3.907 0.710 -15.675 1.00 89.50 178 LEU A CA 1
ATOM 1341 C C . LEU A 1 178 ? 3.109 1.912 -15.128 1.00 89.50 178 LEU A C 1
ATOM 1343 O O . LEU A 1 178 ? 2.249 2.457 -15.824 1.00 89.50 178 LEU A O 1
ATOM 1347 N N . ALA A 1 179 ? 3.401 2.357 -13.903 1.00 92.69 179 ALA A N 1
ATOM 1348 C CA . ALA A 1 179 ? 2.751 3.524 -13.306 1.00 92.69 179 ALA A CA 1
ATOM 1349 C C . ALA A 1 179 ? 3.069 4.823 -14.063 1.00 92.69 179 ALA A C 1
ATOM 1351 O O . ALA A 1 179 ? 2.177 5.648 -14.276 1.00 92.69 179 ALA A O 1
ATOM 1352 N N . ILE A 1 180 ? 4.320 5.006 -14.495 1.00 91.19 180 ILE A N 1
ATOM 1353 C CA . ILE A 1 180 ? 4.753 6.167 -15.283 1.00 91.19 180 ILE A CA 1
ATOM 1354 C C . ILE A 1 180 ? 4.038 6.186 -16.635 1.00 91.19 180 ILE A C 1
ATOM 1356 O O . ILE A 1 180 ? 3.478 7.218 -17.011 1.00 91.19 180 ILE A O 1
ATOM 1360 N N . ALA A 1 181 ? 4.009 5.057 -17.344 1.00 90.56 181 ALA A N 1
ATOM 1361 C CA . ALA A 1 181 ? 3.351 4.924 -18.638 1.00 90.56 181 ALA A CA 1
ATOM 1362 C C . ALA A 1 181 ? 1.855 5.256 -18.554 1.00 90.56 181 ALA A C 1
ATOM 1364 O O . ALA A 1 181 ? 1.361 6.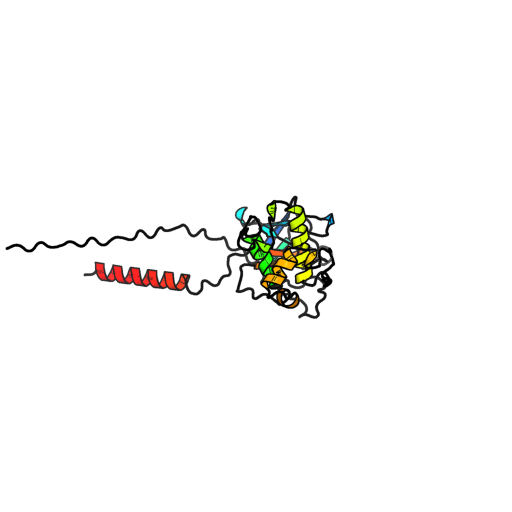056 -19.351 1.00 90.56 181 ALA A O 1
ATOM 1365 N N . GLN A 1 182 ? 1.156 4.734 -17.541 1.00 91.44 182 GLN A N 1
ATOM 1366 C CA . GLN A 1 182 ? -0.264 5.021 -17.318 1.00 91.44 182 GLN A CA 1
ATOM 1367 C C . GLN A 1 182 ? -0.542 6.511 -17.076 1.00 91.44 182 GLN A C 1
ATOM 1369 O O . GLN A 1 182 ? -1.587 7.025 -17.470 1.00 91.44 182 GLN A O 1
ATOM 1374 N N . ASN A 1 183 ? 0.392 7.224 -16.448 1.00 92.25 183 ASN A N 1
ATOM 1375 C CA . ASN A 1 183 ? 0.239 8.635 -16.097 1.00 92.25 183 ASN A CA 1
ATOM 1376 C C . ASN A 1 183 ? 0.857 9.577 -17.150 1.00 92.25 183 ASN A C 1
ATOM 1378 O O . ASN A 1 183 ? 1.360 10.659 -16.834 1.00 92.25 183 ASN A O 1
ATOM 1382 N N . GLY A 1 184 ? 0.802 9.179 -18.425 1.00 91.81 184 GLY A N 1
ATOM 1383 C CA . GLY A 1 184 ? 1.267 9.990 -19.553 1.00 91.81 184 GLY A CA 1
ATOM 1384 C C . GLY A 1 184 ? 2.787 10.014 -19.699 1.00 91.81 184 GLY A C 1
ATOM 1385 O O . GLY A 1 184 ? 3.348 11.043 -20.072 1.00 91.81 184 GLY A O 1
ATOM 1386 N N . SER A 1 185 ? 3.453 8.908 -19.354 1.00 91.12 185 SER A N 1
ATOM 1387 C CA . SER A 1 185 ? 4.915 8.751 -19.410 1.00 91.12 185 SER A CA 1
ATOM 1388 C C . SER A 1 185 ? 5.684 9.794 -18.588 1.00 91.12 185 SER A C 1
ATOM 1390 O O . SER A 1 185 ? 6.814 10.152 -18.915 1.00 91.12 185 SER A O 1
ATOM 1392 N N . SER A 1 186 ? 5.077 10.285 -17.504 1.00 91.88 186 SER A N 1
ATOM 1393 C CA . SER A 1 186 ? 5.652 11.301 -16.623 1.00 91.88 186 SER A CA 1
ATOM 1394 C C . SER A 1 186 ? 5.651 10.818 -15.179 1.00 91.88 186 SER A C 1
ATOM 1396 O O . SER A 1 186 ? 4.600 10.578 -14.584 1.00 91.88 186 SER A O 1
ATOM 1398 N N . PHE A 1 187 ? 6.844 10.724 -14.591 1.00 90.88 187 PHE A N 1
ATOM 1399 C CA . PHE A 1 187 ? 6.993 10.382 -13.179 1.00 90.88 187 PHE A CA 1
ATOM 1400 C C . PHE A 1 187 ? 6.371 11.441 -12.264 1.00 90.88 187 PHE A C 1
ATOM 1402 O O . PHE A 1 187 ? 5.696 11.098 -11.301 1.00 90.88 187 PHE A O 1
ATOM 1409 N N . THR A 1 188 ? 6.497 12.724 -12.614 1.00 91.94 188 THR A N 1
ATOM 1410 C CA . THR A 1 188 ? 5.821 13.812 -11.895 1.00 91.94 188 THR A CA 1
ATOM 1411 C C . THR A 1 188 ? 4.306 13.631 -11.903 1.00 91.94 188 THR A C 1
ATOM 1413 O O . THR A 1 188 ? 3.671 13.817 -10.872 1.00 91.94 188 THR A O 1
ATOM 1416 N N . ASN A 1 189 ? 3.721 13.213 -13.031 1.00 93.31 189 ASN A N 1
ATOM 1417 C CA . ASN A 1 189 ? 2.282 12.971 -13.096 1.00 93.31 189 ASN A CA 1
ATOM 1418 C C . ASN A 1 189 ? 1.863 11.754 -12.272 1.00 93.31 189 ASN A C 1
ATOM 1420 O O . ASN A 1 189 ? 0.831 11.801 -11.607 1.00 93.31 189 ASN A O 1
ATOM 1424 N N . ALA A 1 190 ? 2.663 10.684 -12.312 1.00 94.06 190 ALA A N 1
ATOM 1425 C CA . ALA A 1 190 ? 2.431 9.486 -11.513 1.00 94.06 190 ALA A CA 1
ATOM 1426 C C . ALA A 1 190 ? 2.478 9.782 -10.007 1.00 94.06 190 ALA A C 1
ATOM 1428 O O . ALA A 1 190 ? 1.766 9.128 -9.257 1.00 94.06 190 ALA A O 1
ATOM 1429 N N . ARG A 1 191 ? 3.264 10.783 -9.592 1.00 93.19 191 ARG A N 1
ATOM 1430 C CA . ARG A 1 191 ? 3.401 11.250 -8.206 1.00 93.19 191 ARG A CA 1
ATOM 1431 C C . ARG A 1 191 ? 2.349 12.253 -7.739 1.00 93.19 191 ARG A C 1
ATOM 1433 O O . ARG A 1 191 ? 2.318 12.564 -6.559 1.00 93.19 191 ARG A O 1
ATOM 1440 N N . MET A 1 192 ? 1.520 12.791 -8.631 1.00 92.56 192 MET A N 1
ATOM 1441 C CA . MET A 1 192 ? 0.453 13.700 -8.205 1.00 92.56 192 MET A CA 1
ATOM 1442 C C . MET A 1 192 ? -0.553 12.971 -7.314 1.00 92.56 192 MET A C 1
ATOM 1444 O O . MET A 1 192 ? -0.841 11.800 -7.567 1.00 92.56 192 MET A O 1
ATOM 1448 N N . ASP A 1 193 ? -1.160 13.701 -6.382 1.00 92.25 193 ASP A N 1
ATOM 1449 C CA . ASP A 1 193 ? -2.235 13.213 -5.522 1.00 92.25 193 ASP A CA 1
ATOM 1450 C C . ASP A 1 193 ? -3.350 12.547 -6.333 1.00 92.25 193 ASP A C 1
ATOM 1452 O O . ASP A 1 193 ? -3.842 13.054 -7.355 1.00 92.25 193 ASP A O 1
ATOM 1456 N N . PHE A 1 194 ? -3.744 11.378 -5.856 1.00 91.12 194 PHE A N 1
ATOM 1457 C CA . PHE A 1 194 ? -4.868 10.618 -6.360 1.00 91.12 194 PHE A CA 1
ATOM 1458 C C . PHE A 1 194 ? -6.210 11.240 -5.931 1.00 91.12 194 PHE A C 1
ATOM 1460 O O . PHE A 1 194 ? -6.339 11.751 -4.821 1.00 91.12 194 PHE A O 1
ATOM 1467 N N . ASP A 1 195 ? -7.239 11.159 -6.786 1.00 89.00 195 ASP A N 1
ATOM 1468 C CA . ASP A 1 195 ? -8.617 11.470 -6.377 1.00 89.00 195 ASP A CA 1
ATOM 1469 C C . ASP A 1 195 ? -9.271 10.210 -5.781 1.00 89.00 195 ASP A C 1
ATOM 1471 O O . ASP A 1 195 ? -9.626 9.298 -6.540 1.00 89.00 195 ASP A O 1
ATOM 1475 N N . PRO A 1 196 ? -9.497 10.151 -4.453 1.00 82.56 196 PRO A N 1
ATOM 1476 C CA . PRO A 1 196 ? -10.023 8.969 -3.771 1.00 82.56 196 PRO A CA 1
ATOM 1477 C C . PRO A 1 196 ? -11.417 8.530 -4.229 1.00 82.56 196 PRO A C 1
ATOM 1479 O O . PRO A 1 196 ? -11.845 7.420 -3.907 1.00 82.56 196 PRO A O 1
ATOM 1482 N N . ASN A 1 197 ? -12.137 9.361 -4.982 1.00 82.31 197 ASN A N 1
ATOM 1483 C CA . ASN A 1 197 ? -13.462 9.029 -5.508 1.00 82.31 197 ASN A CA 1
ATOM 1484 C C . ASN A 1 197 ? -13.417 8.223 -6.814 1.00 82.31 197 ASN A C 1
ATOM 1486 O O . ASN A 1 197 ? -14.467 7.842 -7.329 1.00 82.31 197 ASN A O 1
ATOM 1490 N N . THR A 1 198 ? -12.227 7.987 -7.372 1.00 83.56 198 THR A N 1
ATOM 1491 C CA . THR A 1 198 ? -12.072 7.343 -8.686 1.00 83.56 198 THR A CA 1
ATOM 1492 C C . THR A 1 198 ? -11.740 5.852 -8.616 1.00 83.56 198 THR A C 1
ATOM 1494 O O . THR A 1 198 ? -11.903 5.155 -9.615 1.00 83.56 198 THR A O 1
ATOM 1497 N N . THR A 1 199 ? -11.317 5.339 -7.455 1.00 85.62 199 THR A N 1
ATOM 1498 C CA . THR A 1 199 ? -10.999 3.916 -7.237 1.00 85.62 199 THR A CA 1
ATOM 1499 C C . THR A 1 199 ? -11.344 3.481 -5.810 1.00 85.62 199 THR A C 1
ATOM 1501 O O . THR A 1 199 ? -11.573 4.307 -4.922 1.00 85.62 199 THR A O 1
ATOM 1504 N N . GLY A 1 200 ? -11.324 2.165 -5.581 1.00 88.31 200 GLY A N 1
ATOM 1505 C CA . GLY A 1 200 ? -11.471 1.549 -4.261 1.00 88.31 200 GLY A CA 1
ATOM 1506 C C . GLY A 1 200 ? -10.212 1.562 -3.387 1.00 88.31 200 GLY A C 1
ATOM 1507 O O . GLY A 1 200 ? -10.211 1.009 -2.290 1.00 88.31 200 GLY A O 1
ATOM 1508 N N . VAL A 1 201 ? -9.107 2.164 -3.836 1.00 92.50 201 VAL A N 1
ATOM 1509 C CA . VAL A 1 201 ? -7.879 2.181 -3.030 1.00 92.50 201 VAL A CA 1
ATOM 1510 C C . VAL A 1 201 ? -8.025 3.159 -1.872 1.00 92.50 201 VAL A C 1
ATOM 1512 O O . VAL A 1 201 ? -8.450 4.303 -2.050 1.00 92.50 201 VAL A O 1
ATOM 1515 N N . ARG A 1 202 ? -7.683 2.703 -0.671 1.00 92.81 202 ARG A N 1
ATOM 1516 C CA . ARG A 1 202 ? -7.719 3.479 0.567 1.00 92.81 202 ARG A CA 1
ATOM 1517 C C . ARG A 1 202 ? -6.421 3.310 1.346 1.00 92.81 202 ARG A C 1
ATOM 1519 O O . ARG A 1 202 ? -5.599 2.441 1.047 1.00 92.81 202 ARG A O 1
ATOM 1526 N N . VAL A 1 203 ? -6.266 4.145 2.365 1.00 94.12 203 VAL A N 1
ATOM 1527 C CA . VAL A 1 203 ? -5.169 4.077 3.325 1.00 94.12 203 VAL A CA 1
ATOM 1528 C C . VAL A 1 203 ? -5.703 3.592 4.663 1.00 94.12 203 VAL A C 1
ATOM 1530 O O . VAL A 1 203 ? -6.628 4.169 5.228 1.00 94.12 203 VAL A O 1
ATOM 1533 N N . MET A 1 204 ? -5.102 2.530 5.182 1.00 94.12 204 MET A N 1
ATOM 1534 C CA . MET A 1 204 ? -5.308 2.051 6.537 1.00 94.12 204 MET A CA 1
ATOM 1535 C C . MET A 1 204 ? -4.246 2.668 7.446 1.00 94.12 204 MET A C 1
ATOM 1537 O O . MET A 1 204 ? -3.094 2.231 7.475 1.00 94.12 204 MET A O 1
ATOM 1541 N N . ASN A 1 205 ? -4.658 3.680 8.202 1.00 94.31 205 ASN A N 1
ATOM 1542 C CA . ASN A 1 205 ? -3.842 4.325 9.220 1.00 94.31 205 ASN A CA 1
ATOM 1543 C C . ASN A 1 205 ? -3.880 3.470 10.482 1.00 94.31 205 ASN A C 1
ATOM 1545 O O . ASN A 1 205 ? -4.955 3.270 11.053 1.00 94.31 205 ASN A O 1
ATOM 1549 N N . ILE A 1 206 ? -2.734 2.946 10.920 1.00 94.44 206 ILE A N 1
ATOM 1550 C CA . ILE A 1 206 ? -2.680 2.095 12.112 1.00 94.44 206 ILE A CA 1
ATO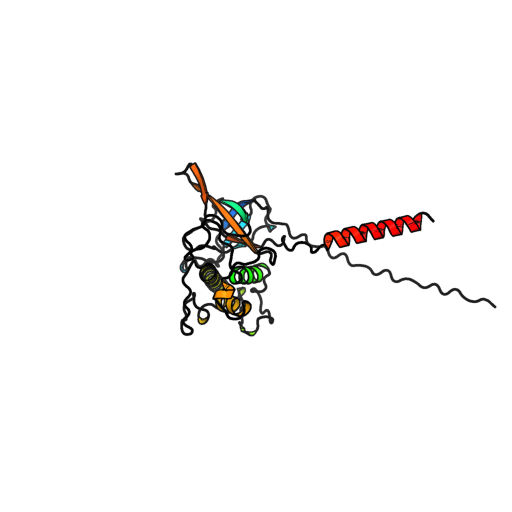M 1551 C C . ILE A 1 206 ? -2.127 2.845 13.316 1.00 94.44 206 ILE A C 1
ATOM 1553 O O . ILE A 1 206 ? -1.204 3.648 13.225 1.00 94.44 206 ILE A O 1
ATOM 1557 N N . GLU A 1 207 ? -2.618 2.480 14.492 1.00 94.19 207 GLU A N 1
ATOM 1558 C CA . GLU A 1 207 ? -2.087 2.942 15.762 1.00 94.19 207 GLU A CA 1
ATOM 1559 C C . GLU A 1 207 ? -1.553 1.768 16.583 1.00 94.19 207 GLU A C 1
ATOM 1561 O O . GLU A 1 207 ? -2.153 0.689 16.688 1.00 94.19 207 GLU A O 1
ATOM 1566 N N . LYS A 1 208 ? -0.429 2.002 17.258 1.00 93.19 208 LYS A N 1
ATOM 1567 C CA . LYS A 1 208 ? 0.190 1.076 18.209 1.00 93.19 208 LYS A CA 1
ATOM 1568 C C . LYS A 1 208 ? 0.111 1.627 19.626 1.00 93.19 208 LYS A C 1
ATOM 1570 O O . LYS A 1 208 ? 0.372 2.797 19.883 1.00 93.19 208 LYS A O 1
ATOM 1575 N N . TRP A 1 209 ? -0.155 0.755 20.594 1.00 93.56 209 TRP A N 1
ATOM 1576 C CA . TRP A 1 209 ? -0.079 1.140 22.003 1.00 93.56 209 TRP A CA 1
ATOM 1577 C C . TRP A 1 209 ? 1.372 1.426 22.425 1.00 93.56 209 TRP A C 1
ATOM 1579 O O . TRP A 1 209 ? 2.239 0.539 22.356 1.00 93.56 209 TRP A O 1
ATOM 1589 N N . SER A 1 210 ? 1.635 2.645 22.904 1.00 92.75 210 SER A N 1
ATOM 1590 C CA . SER A 1 210 ? 2.922 3.055 23.467 1.00 92.75 210 SER A CA 1
ATOM 1591 C C . SER A 1 210 ? 2.901 2.977 24.990 1.00 92.75 210 SER A C 1
ATOM 1593 O O . SER A 1 210 ? 2.314 3.823 25.661 1.00 92.75 210 SER A O 1
ATOM 1595 N N . ARG A 1 211 ? 3.632 2.009 25.562 1.00 93.12 211 ARG A N 1
ATOM 1596 C CA . ARG A 1 211 ? 3.800 1.892 27.025 1.00 93.12 211 ARG A CA 1
ATOM 1597 C C . ARG A 1 211 ? 4.484 3.115 27.643 1.00 93.12 211 ARG A C 1
ATOM 1599 O O . ARG A 1 211 ? 4.197 3.462 28.778 1.00 93.12 211 ARG A O 1
ATOM 1606 N N . ARG A 1 212 ? 5.380 3.781 26.907 1.00 94.69 212 ARG A N 1
ATOM 1607 C CA . ARG A 1 212 ? 6.084 4.972 27.406 1.00 94.69 212 ARG A CA 1
ATOM 1608 C C . ARG A 1 212 ? 5.152 6.178 27.509 1.00 94.69 212 ARG A C 1
ATOM 1610 O O . ARG A 1 212 ? 5.239 6.919 28.476 1.00 94.69 212 ARG A O 1
ATOM 1617 N N . LYS A 1 213 ? 4.295 6.385 26.504 1.00 92.38 213 LYS A N 1
ATOM 1618 C CA . LYS A 1 213 ? 3.378 7.535 26.453 1.00 92.38 213 LYS A CA 1
ATOM 1619 C C . LYS A 1 213 ? 1.999 7.238 27.063 1.00 92.38 213 LYS A C 1
ATOM 1621 O O . LYS A 1 213 ? 1.199 8.156 27.155 1.00 92.38 213 LYS A O 1
ATOM 1626 N N . GLN A 1 214 ? 1.726 5.982 27.444 1.00 94.81 214 GLN A N 1
ATOM 1627 C CA . GLN A 1 214 ? 0.426 5.507 27.948 1.00 94.81 214 GLN A CA 1
ATOM 1628 C C . GLN A 1 214 ? -0.747 5.896 27.031 1.00 94.81 214 GLN A C 1
ATOM 1630 O O . GLN A 1 214 ? -1.834 6.234 27.489 1.00 94.81 214 GLN A O 1
ATOM 1635 N N . LYS A 1 215 ? -0.509 5.874 25.715 1.00 94.00 215 LYS A N 1
ATOM 1636 C CA . LYS A 1 215 ? -1.506 6.204 24.694 1.00 94.00 215 LYS A CA 1
ATOM 1637 C C . LYS A 1 215 ? -1.252 5.451 23.394 1.00 94.00 215 LYS A C 1
ATOM 1639 O O . LYS A 1 215 ? -0.154 4.925 23.173 1.00 94.00 215 LYS A O 1
ATOM 1644 N N . TRP A 1 216 ? -2.270 5.431 22.543 1.00 90.75 216 TRP A N 1
ATOM 1645 C CA . TRP A 1 216 ? -2.129 5.062 21.140 1.00 90.75 216 TRP A CA 1
ATOM 1646 C C . TRP A 1 216 ? -1.279 6.114 20.434 1.00 90.75 216 TRP A C 1
ATOM 1648 O O . TRP A 1 216 ? -1.369 7.307 20.729 1.00 90.75 216 TRP A O 1
ATOM 1658 N N . VAL A 1 217 ? -0.349 5.632 19.624 1.00 91.25 217 VAL A N 1
ATOM 1659 C CA . VAL A 1 217 ? 0.511 6.456 18.784 1.00 91.25 217 VAL A CA 1
ATOM 1660 C C . VAL A 1 217 ? 0.461 5.901 17.381 1.00 91.25 217 VAL A C 1
ATOM 1662 O O . VAL A 1 217 ? 0.261 4.702 17.184 1.00 91.25 217 VAL A O 1
ATOM 1665 N N . GLU A 1 218 ? 0.711 6.786 16.450 1.00 88.75 218 GLU A N 1
ATOM 1666 C CA . GLU A 1 218 ? 0.725 6.554 15.028 1.00 88.75 218 GLU A CA 1
ATOM 1667 C C . GLU A 1 218 ? 1.768 5.484 14.664 1.00 88.75 218 GLU A C 1
ATOM 1669 O O . GLU A 1 218 ? 2.757 5.221 15.381 1.00 88.75 218 GLU A O 1
ATOM 1674 N N . GLY A 1 219 ? 1.477 4.774 13.588 1.00 90.19 219 GLY A N 1
ATOM 1675 C CA . GLY A 1 219 ? 2.314 3.727 13.045 1.00 90.19 219 GLY A CA 1
ATOM 1676 C C . GLY A 1 219 ? 2.085 3.562 11.550 1.00 90.19 219 GLY A C 1
ATOM 1677 O O . GLY A 1 219 ? 1.217 4.200 10.969 1.00 90.19 219 GLY A O 1
ATOM 1678 N N . GLN A 1 220 ? 2.852 2.631 10.989 1.00 91.56 220 GLN A N 1
ATOM 1679 C CA . GLN A 1 220 ? 2.976 2.393 9.561 1.00 91.56 220 GLN A CA 1
ATOM 1680 C C . GLN A 1 220 ? 1.633 2.342 8.830 1.00 91.56 220 GLN A C 1
ATOM 1682 O O . GLN A 1 220 ? 0.891 1.363 8.963 1.00 91.56 220 GLN A O 1
ATOM 1687 N N . SER A 1 221 ? 1.392 3.313 7.961 1.00 93.81 221 SER A N 1
ATOM 1688 C CA . SER A 1 221 ? 0.216 3.302 7.096 1.00 93.81 221 SER A CA 1
ATOM 1689 C C . SER A 1 221 ? 0.330 2.209 6.031 1.00 93.81 221 SER A C 1
ATOM 1691 O O . SER A 1 221 ? 1.425 1.877 5.554 1.00 93.81 221 SER A O 1
ATOM 1693 N N . GLN A 1 222 ? -0.813 1.616 5.700 1.00 94.25 222 GLN A N 1
ATOM 1694 C CA . GLN A 1 222 ? -0.949 0.438 4.843 1.00 94.25 222 GLN A CA 1
ATOM 1695 C C . GLN A 1 222 ? -1.929 0.714 3.700 1.00 94.25 222 GLN A C 1
ATOM 1697 O O . GLN A 1 222 ? -2.908 1.435 3.885 1.00 94.25 222 GLN A O 1
ATOM 1702 N N . LEU A 1 223 ? -1.695 0.126 2.529 1.00 95.19 223 LEU A N 1
ATOM 1703 C CA . LEU A 1 223 ? -2.649 0.174 1.418 1.00 95.19 223 LEU A CA 1
ATOM 1704 C C . LEU A 1 223 ? -3.743 -0.876 1.588 1.00 95.19 223 LEU A C 1
ATOM 1706 O O . LEU A 1 223 ? -3.473 -2.034 1.894 1.00 95.19 223 LEU A O 1
ATOM 1710 N N . VAL A 1 224 ? -4.988 -0.489 1.345 1.00 93.38 224 VAL A N 1
ATOM 1711 C CA . VAL A 1 224 ? -6.130 -1.389 1.503 1.00 93.38 224 VAL A CA 1
ATOM 1712 C C . VAL A 1 224 ? -7.113 -1.202 0.359 1.00 93.38 224 VAL A C 1
ATOM 1714 O O . VAL A 1 224 ? -7.256 -0.104 -0.186 1.00 93.38 224 VAL A O 1
ATOM 1717 N N . TRP A 1 225 ? -7.744 -2.296 -0.058 1.00 90.75 225 TRP A N 1
ATOM 1718 C CA . TRP A 1 225 ? -8.751 -2.262 -1.105 1.00 90.75 225 TRP A CA 1
ATOM 1719 C C . TRP A 1 225 ? -10.120 -2.279 -0.456 1.00 90.75 225 TRP A C 1
ATOM 1721 O O . TRP A 1 225 ? -10.561 -3.294 0.081 1.00 90.75 225 TRP A O 1
ATOM 1731 N N . ASP A 1 226 ? -10.797 -1.148 -0.533 1.00 86.31 226 ASP A N 1
ATOM 1732 C CA . ASP A 1 226 ? -12.196 -1.055 -0.188 1.00 86.31 226 ASP A CA 1
ATOM 1733 C C . ASP A 1 226 ? -12.993 -0.970 -1.493 1.00 86.31 226 ASP A C 1
ATOM 1735 O O . ASP A 1 226 ? -12.927 0.045 -2.180 1.00 86.31 226 ASP A O 1
ATOM 1739 N N . PRO A 1 227 ? -13.724 -2.015 -1.909 1.00 72.62 227 PRO A N 1
ATOM 1740 C CA . PRO A 1 227 ? -14.555 -1.936 -3.107 1.00 72.62 227 PRO A CA 1
ATOM 1741 C C . PRO A 1 227 ? -15.741 -0.973 -2.934 1.00 72.62 227 PRO A C 1
ATOM 1743 O O . PRO A 1 227 ? -16.423 -0.676 -3.915 1.00 72.62 227 PRO A O 1
ATOM 1746 N N . SER A 1 228 ? -16.000 -0.489 -1.714 1.00 64.38 228 SER A N 1
ATOM 1747 C CA . SER A 1 228 ? -17.170 0.316 -1.376 1.00 64.38 228 SER A CA 1
ATOM 1748 C C . SER A 1 228 ? -17.214 1.796 -1.811 1.00 64.38 228 SER A C 1
ATOM 1750 O O . SER A 1 228 ? -18.145 2.478 -1.375 1.00 64.38 228 SER A O 1
ATOM 1752 N N . PRO A 1 229 ? -16.299 2.360 -2.626 1.00 54.44 229 PRO A N 1
ATOM 1753 C CA . PRO A 1 229 ? -16.439 3.747 -3.036 1.00 54.44 229 PRO A CA 1
ATOM 1754 C C . PRO A 1 229 ? -16.221 3.926 -4.536 1.00 54.44 229 PRO A C 1
ATOM 1756 O O . PRO A 1 229 ? -15.333 4.644 -4.987 1.00 54.44 229 PRO A O 1
ATOM 1759 N N . VAL A 1 230 ? -17.106 3.342 -5.328 1.00 51.31 230 VAL A N 1
ATOM 1760 C CA . VAL A 1 230 ? -17.642 4.126 -6.434 1.00 51.31 230 VAL A CA 1
ATOM 1761 C C . VAL A 1 230 ? -18.994 4.566 -5.920 1.00 51.31 230 VAL A C 1
ATOM 1763 O O . VAL A 1 230 ? -19.825 3.717 -5.618 1.00 51.31 230 VAL A O 1
ATOM 1766 N N . SER A 1 231 ? -19.186 5.874 -5.732 1.00 47.09 231 SER A N 1
ATOM 1767 C CA . SER A 1 231 ? -20.527 6.438 -5.587 1.00 47.09 231 SER A CA 1
ATOM 1768 C C . SER A 1 231 ? -21.412 5.727 -6.606 1.00 47.09 231 SER A C 1
ATOM 1770 O O . SER A 1 231 ? -21.161 5.863 -7.807 1.00 47.09 231 SER A O 1
ATOM 1772 N N . ASP A 1 232 ? -22.368 4.904 -6.153 1.00 49.44 232 ASP A N 1
ATOM 1773 C CA . ASP A 1 232 ? -23.427 4.417 -7.027 1.00 49.44 232 ASP A CA 1
ATOM 1774 C C . ASP A 1 232 ? -23.923 5.671 -7.727 1.00 49.44 232 ASP A C 1
ATOM 1776 O O . ASP A 1 232 ? -24.386 6.593 -7.056 1.00 49.44 232 ASP A O 1
ATOM 1780 N N . SER A 1 233 ? -23.727 5.770 -9.039 1.00 50.19 233 SER A N 1
ATOM 1781 C CA . SER A 1 233 ? -23.820 7.013 -9.818 1.00 50.19 233 SER A CA 1
ATOM 1782 C C . SER A 1 233 ? -25.268 7.510 -9.968 1.00 50.19 233 SER A C 1
ATOM 1784 O O . SER A 1 233 ? -25.687 7.999 -11.011 1.00 50.19 233 SER A O 1
ATOM 1786 N N . GLY A 1 234 ? -26.083 7.330 -8.929 1.00 56.44 234 GLY A N 1
ATOM 1787 C CA . GLY A 1 234 ? -27.529 7.342 -8.945 1.00 56.44 234 GLY A CA 1
ATOM 1788 C C . GLY A 1 234 ? -28.130 6.029 -9.441 1.00 56.44 234 GLY A C 1
ATOM 1789 O O . GLY A 1 234 ? -29.351 5.945 -9.505 1.00 56.44 234 GLY A O 1
ATOM 1790 N N . THR A 1 235 ? -27.349 4.998 -9.785 1.00 65.88 235 THR A N 1
ATOM 1791 C CA . THR A 1 235 ? -27.854 3.724 -10.342 1.00 65.88 235 THR A CA 1
ATOM 1792 C C . THR A 1 235 ? -28.760 2.982 -9.368 1.00 65.88 235 THR A C 1
ATOM 1794 O O . THR A 1 235 ? -29.865 2.600 -9.746 1.00 65.88 235 THR A O 1
ATOM 1797 N N . THR A 1 236 ? -28.362 2.857 -8.102 1.00 71.75 236 THR A N 1
ATOM 1798 C CA . THR A 1 236 ? -29.185 2.230 -7.054 1.00 71.75 236 THR A CA 1
ATOM 1799 C C . THR A 1 236 ? -30.447 3.040 -6.770 1.00 71.75 236 THR A C 1
ATOM 1801 O O . THR A 1 236 ? -31.543 2.482 -6.713 1.00 71.75 236 THR A O 1
ATOM 1804 N N . ALA A 1 237 ? -30.339 4.371 -6.709 1.00 72.81 237 ALA A N 1
ATOM 1805 C CA . ALA A 1 237 ? -31.502 5.250 -6.588 1.00 72.81 237 ALA A CA 1
ATOM 1806 C C . ALA A 1 237 ? -32.442 5.132 -7.804 1.00 72.81 237 ALA A C 1
ATOM 1808 O O . ALA A 1 237 ? -33.659 5.104 -7.640 1.00 72.81 237 ALA A O 1
ATOM 1809 N N . THR A 1 238 ? -31.891 4.996 -9.012 1.00 76.06 238 THR A N 1
ATOM 1810 C CA . THR A 1 238 ? -32.635 4.828 -10.268 1.00 76.06 238 THR A CA 1
ATOM 1811 C C . THR A 1 238 ? -33.328 3.474 -10.324 1.00 76.06 238 THR A C 1
ATOM 1813 O O . THR A 1 238 ? -34.495 3.409 -10.700 1.00 76.06 238 THR A O 1
ATOM 1816 N N . LEU A 1 239 ? -32.661 2.397 -9.904 1.00 82.69 239 LEU A N 1
ATOM 1817 C CA . LEU A 1 239 ? -33.252 1.062 -9.804 1.00 82.69 239 LEU A CA 1
ATOM 1818 C C . LEU A 1 239 ? -34.354 1.019 -8.745 1.00 82.69 239 LEU A C 1
ATOM 1820 O O . LEU A 1 239 ? -35.412 0.441 -8.992 1.00 82.69 239 LEU A O 1
ATOM 1824 N N . MET A 1 240 ? -34.162 1.692 -7.609 1.00 87.50 240 MET A N 1
ATOM 1825 C CA . MET A 1 240 ? -35.201 1.835 -6.592 1.00 87.50 240 MET A CA 1
ATOM 1826 C C . MET A 1 240 ? -36.400 2.625 -7.133 1.00 87.50 240 MET A C 1
ATOM 1828 O O . MET A 1 240 ? -37.542 2.185 -6.987 1.00 87.50 240 MET A O 1
ATOM 1832 N N . LEU A 1 241 ? -36.164 3.750 -7.819 1.00 83.62 241 LEU A N 1
ATOM 1833 C CA . LEU A 1 241 ? -37.228 4.535 -8.451 1.00 83.62 241 LEU A CA 1
ATOM 1834 C C . LEU A 1 241 ? -37.971 3.718 -9.515 1.00 83.62 241 LEU A C 1
ATOM 1836 O O . LEU A 1 241 ? -39.200 3.703 -9.536 1.00 83.62 241 LEU A O 1
ATOM 1840 N N . ALA A 1 242 ? -37.240 3.007 -10.373 1.00 86.19 242 ALA A N 1
ATOM 1841 C CA . ALA A 1 242 ? -37.803 2.166 -11.423 1.00 86.19 242 ALA A CA 1
ATOM 1842 C C . ALA A 1 242 ? -38.625 1.008 -10.837 1.00 86.19 242 ALA A C 1
ATOM 1844 O O . ALA A 1 242 ? -39.723 0.730 -11.321 1.00 86.19 242 ALA A O 1
ATOM 1845 N N . GLY A 1 243 ? -38.150 0.387 -9.754 1.00 88.88 243 GLY A N 1
ATOM 1846 C CA . GLY A 1 243 ? -38.882 -0.641 -9.016 1.00 88.88 243 GLY A CA 1
ATOM 1847 C C . GLY A 1 243 ? -40.193 -0.116 -8.426 1.00 88.88 243 GLY A C 1
ATOM 1848 O O . GLY A 1 243 ? -41.241 -0.746 -8.588 1.00 88.88 243 GLY A O 1
ATOM 1849 N N . LEU A 1 244 ? -40.172 1.072 -7.815 1.00 89.69 244 LEU A N 1
ATOM 1850 C CA . LEU A 1 244 ? -41.369 1.716 -7.261 1.00 89.69 244 LEU A CA 1
ATOM 1851 C C . LEU A 1 244 ? -42.377 2.111 -8.353 1.00 89.69 244 LEU A C 1
ATOM 1853 O O . LEU A 1 244 ? -43.580 1.891 -8.187 1.00 89.69 244 LEU A O 1
ATOM 1857 N N . ILE A 1 245 ? -41.904 2.634 -9.489 1.00 88.38 245 ILE A N 1
ATOM 1858 C CA . ILE A 1 245 ? -42.748 2.954 -10.652 1.00 88.38 245 ILE A CA 1
ATOM 1859 C C . ILE A 1 245 ? -43.374 1.675 -11.230 1.00 88.38 245 ILE A C 1
ATOM 1861 O O . ILE A 1 245 ? -44.574 1.654 -11.519 1.00 88.38 245 ILE A O 1
ATOM 1865 N N . GLY A 1 246 ? -42.602 0.590 -11.341 1.00 86.88 246 GLY A N 1
ATOM 1866 C CA . GLY A 1 246 ? -43.094 -0.718 -11.781 1.00 86.88 246 GLY A CA 1
ATOM 1867 C C . GLY A 1 246 ? -44.197 -1.269 -10.872 1.00 86.88 246 GLY A C 1
ATOM 1868 O O . GLY A 1 246 ? -45.259 -1.670 -11.357 1.00 86.88 246 GLY A O 1
ATOM 1869 N N . LEU A 1 247 ? -44.003 -1.212 -9.550 1.00 86.88 247 LEU A N 1
ATOM 1870 C CA . LEU A 1 247 ? -45.015 -1.630 -8.572 1.00 86.88 247 LEU A CA 1
ATOM 1871 C C . LEU A 1 247 ? -46.300 -0.793 -8.674 1.00 86.88 247 LEU A C 1
ATOM 1873 O O . LEU A 1 247 ? -47.409 -1.333 -8.619 1.00 86.88 247 LEU A O 1
ATOM 1877 N N . ALA A 1 248 ? -46.163 0.524 -8.850 1.00 86.56 248 ALA A N 1
ATOM 1878 C CA . ALA A 1 248 ? -47.296 1.429 -9.013 1.00 86.56 248 ALA A CA 1
ATOM 1879 C C . ALA A 1 248 ? -48.100 1.126 -10.290 1.00 86.56 248 ALA A C 1
ATOM 1881 O O . ALA A 1 248 ? -49.335 1.125 -10.255 1.00 86.56 248 ALA A O 1
ATOM 1882 N N . ALA A 1 249 ? -47.423 0.809 -11.399 1.00 84.44 249 ALA A N 1
ATOM 1883 C CA . ALA A 1 249 ? -48.066 0.428 -12.655 1.00 84.44 249 ALA A CA 1
ATOM 1884 C C . ALA A 1 249 ? -48.847 -0.894 -12.532 1.00 84.44 249 ALA A C 1
ATOM 1886 O O . ALA A 1 249 ? -50.000 -0.970 -12.968 1.00 84.44 249 ALA A O 1
ATOM 1887 N N . ILE A 1 250 ? -48.274 -1.910 -11.873 1.00 85.44 250 ILE A N 1
ATOM 1888 C CA . ILE A 1 250 ? -48.949 -3.196 -11.624 1.00 85.44 250 ILE A CA 1
ATOM 1889 C C . ILE A 1 250 ? -50.193 -2.998 -10.749 1.00 85.44 250 ILE A C 1
ATOM 1891 O O . ILE A 1 250 ? -51.270 -3.484 -11.095 1.00 85.44 250 ILE A O 1
ATOM 1895 N N . ARG A 1 251 ? -50.087 -2.220 -9.663 1.00 83.44 251 ARG A N 1
ATOM 1896 C CA . ARG A 1 251 ? -51.220 -1.916 -8.769 1.00 83.44 251 ARG A CA 1
ATOM 1897 C C . ARG A 1 251 ? -52.369 -1.203 -9.482 1.00 83.44 251 ARG A C 1
ATOM 1899 O O . ARG A 1 251 ? -53.527 -1.373 -9.105 1.00 83.44 251 ARG A O 1
ATOM 1906 N N . ARG A 1 252 ? -52.069 -0.377 -10.487 1.00 80.50 252 ARG A N 1
ATOM 1907 C CA . ARG A 1 252 ? -53.094 0.328 -11.269 1.00 80.50 252 ARG A CA 1
ATOM 1908 C C . ARG A 1 252 ? -53.852 -0.620 -12.197 1.00 80.50 252 ARG A C 1
ATOM 1910 O O . ARG A 1 252 ? -55.052 -0.445 -12.366 1.00 80.50 252 ARG A O 1
ATOM 1917 N N . LYS A 1 253 ? -53.172 -1.635 -12.738 1.00 75.69 253 LYS A N 1
ATOM 1918 C CA . LYS A 1 253 ? -53.763 -2.642 -13.629 1.00 75.69 253 LYS A CA 1
ATOM 1919 C C . LYS A 1 253 ? -54.639 -3.658 -12.893 1.00 75.69 253 LYS A C 1
ATOM 1921 O O . LYS A 1 253 ? -55.603 -4.128 -13.470 1.00 75.69 253 LYS A O 1
ATOM 1926 N N . THR A 1 254 ? -54.336 -3.986 -11.637 1.00 79.00 254 THR A N 1
ATOM 1927 C CA . THR A 1 254 ? -55.130 -4.947 -10.842 1.00 79.00 254 THR A CA 1
ATOM 1928 C C . THR A 1 254 ? -56.368 -4.341 -10.173 1.00 79.00 254 THR A C 1
ATOM 1930 O O . THR A 1 254 ? -57.135 -5.065 -9.547 1.00 79.00 254 THR A O 1
ATOM 1933 N N . ARG A 1 255 ? -56.560 -3.017 -10.268 1.00 69.44 255 ARG A N 1
ATOM 1934 C CA . ARG A 1 255 ? -57.740 -2.300 -9.750 1.00 69.44 255 ARG A CA 1
ATOM 1935 C C . ARG A 1 255 ? -58.803 -1.992 -10.814 1.00 69.44 255 ARG A C 1
ATOM 1937 O O . ARG A 1 255 ? -59.826 -1.413 -10.458 1.00 69.44 255 ARG A O 1
ATOM 1944 N N . GLN A 1 256 ? -58.547 -2.326 -12.078 1.00 51.09 256 GLN A N 1
ATOM 1945 C CA . GLN A 1 256 ? -59.524 -2.292 -13.172 1.00 51.09 256 GLN A CA 1
ATOM 1946 C C . GLN A 1 256 ? -59.986 -3.714 -13.470 1.00 51.09 256 GLN A C 1
ATOM 1948 O O . GLN A 1 256 ? -61.175 -3.861 -13.816 1.00 51.09 256 GLN A O 1
#

Foldseek 3Di:
DDDDDDDDDDDDPPPPPDPPPPLDFDPQKAKKFKADDPQFPVVLQGFWIWIDGPPPDPSQIDIKTFLARVFDDDGPDMWIKGWAQWAAQDDDAPDPDDPGTGGFFQLLQVLVQCVRVCVLCDCNCVPVVLRRNCPVCVNVLRSLSNLLSCLLSRNDPADDDPPDLDSRYLNVHSSNVVLCVVQVVHSVSRNDGDDCLPFQKIKIWIWDQDPVVRDTDTGTIMIDGGRPHNPPPCVVVVVVVVVVVVVVVVVVVVVD